Protein AF-A0A2G6N5T8-F1 (afdb_monomer)

Structure (mmCIF, N/CA/C/O backbone):
data_AF-A0A2G6N5T8-F1
#
_entry.id   AF-A0A2G6N5T8-F1
#
loop_
_atom_site.group_PDB
_atom_site.id
_atom_site.type_symbol
_atom_site.label_atom_id
_atom_site.label_alt_id
_atom_site.label_comp_id
_atom_site.label_asym_id
_atom_site.label_entity_id
_atom_site.label_seq_id
_atom_site.pdbx_PDB_ins_code
_atom_site.Cartn_x
_atom_site.Cartn_y
_atom_site.Cartn_z
_atom_site.occupancy
_atom_site.B_iso_or_equiv
_atom_site.auth_seq_id
_atom_site.auth_comp_id
_atom_site.auth_asym_id
_atom_site.auth_atom_id
_atom_site.pdbx_PDB_model_num
ATOM 1 N N . MET A 1 1 ? -6.830 -11.301 -5.212 1.00 70.12 1 MET A N 1
ATOM 2 C CA . MET A 1 1 ? -6.291 -10.945 -3.880 1.00 70.12 1 MET A CA 1
ATOM 3 C C . MET A 1 1 ? -4.797 -10.778 -4.055 1.00 70.12 1 MET A C 1
ATOM 5 O O . MET A 1 1 ? -4.243 -11.546 -4.836 1.00 70.12 1 MET A O 1
ATOM 9 N N . ILE A 1 2 ? -4.200 -9.773 -3.411 1.00 85.62 2 ILE A N 1
ATOM 10 C CA . ILE A 1 2 ? -2.747 -9.584 -3.451 1.00 85.62 2 ILE A CA 1
ATOM 11 C C . ILE A 1 2 ? -2.090 -10.749 -2.711 1.00 85.62 2 ILE A C 1
ATOM 13 O O . ILE A 1 2 ? -2.499 -11.054 -1.592 1.00 85.62 2 ILE A O 1
ATOM 17 N N . ASP A 1 3 ? -1.114 -11.385 -3.343 1.00 86.88 3 ASP A N 1
ATOM 18 C CA . ASP A 1 3 ? -0.307 -12.471 -2.780 1.00 86.88 3 ASP A CA 1
ATOM 19 C C . ASP A 1 3 ? 1.146 -12.039 -2.539 1.00 86.88 3 ASP A C 1
ATOM 21 O O . ASP A 1 3 ? 1.756 -12.478 -1.565 1.00 86.88 3 ASP A O 1
ATOM 25 N N . ALA A 1 4 ? 1.668 -11.129 -3.367 1.00 92.25 4 ALA A N 1
ATOM 26 C CA . ALA A 1 4 ? 3.003 -10.578 -3.208 1.00 92.25 4 ALA A CA 1
ATOM 27 C C . ALA A 1 4 ? 3.118 -9.115 -3.652 1.00 92.25 4 ALA A C 1
ATOM 29 O O . ALA A 1 4 ? 2.341 -8.638 -4.476 1.00 92.25 4 ALA A O 1
ATOM 30 N N . PHE A 1 5 ? 4.148 -8.420 -3.175 1.00 95.81 5 PHE A N 1
ATOM 31 C CA . PHE A 1 5 ? 4.552 -7.112 -3.701 1.00 95.81 5 PHE A CA 1
ATOM 32 C C . PHE A 1 5 ? 5.883 -7.193 -4.453 1.00 95.81 5 PHE A C 1
ATOM 34 O O . PHE A 1 5 ? 6.816 -7.870 -4.023 1.00 95.81 5 PHE A O 1
ATOM 41 N N . ILE A 1 6 ? 5.991 -6.459 -5.563 1.00 97.25 6 ILE A N 1
ATOM 42 C CA . ILE A 1 6 ? 7.269 -6.221 -6.245 1.00 97.25 6 ILE A CA 1
ATOM 43 C C . ILE A 1 6 ? 7.672 -4.768 -6.002 1.00 97.25 6 ILE A C 1
ATOM 45 O O . ILE A 1 6 ? 6.854 -3.873 -6.191 1.00 97.25 6 ILE A O 1
ATOM 49 N N . SER A 1 7 ? 8.909 -4.501 -5.593 1.00 95.44 7 SER A N 1
ATOM 50 C CA . SER A 1 7 ? 9.374 -3.127 -5.349 1.00 95.44 7 SER A CA 1
ATOM 51 C C . SER A 1 7 ? 10.893 -3.004 -5.473 1.00 95.44 7 SER A C 1
ATOM 53 O O . SER A 1 7 ? 11.621 -3.979 -5.352 1.00 95.44 7 SER A O 1
ATOM 55 N N . ASN A 1 8 ? 11.392 -1.796 -5.721 1.00 89.50 8 ASN A N 1
ATOM 56 C CA . ASN A 1 8 ? 12.826 -1.475 -5.727 1.00 89.50 8 ASN A CA 1
ATOM 57 C C . ASN A 1 8 ? 13.368 -1.108 -4.326 1.00 89.50 8 ASN A C 1
ATOM 59 O O . ASN A 1 8 ? 14.558 -0.838 -4.185 1.00 89.50 8 ASN A O 1
ATOM 63 N N . GLY A 1 9 ? 12.509 -1.050 -3.301 1.00 87.81 9 GLY A N 1
ATOM 64 C CA . GLY A 1 9 ? 12.892 -0.732 -1.923 1.00 87.81 9 GLY A CA 1
ATOM 65 C C . GLY A 1 9 ? 13.424 0.686 -1.698 1.00 87.81 9 GLY A C 1
ATOM 66 O O . GLY A 1 9 ? 14.040 0.934 -0.660 1.00 87.81 9 GLY A O 1
ATOM 67 N N . THR A 1 10 ? 13.210 1.621 -2.631 1.00 87.38 10 THR A N 1
ATOM 68 C CA . THR A 1 10 ? 13.653 3.011 -2.455 1.00 87.38 10 THR A CA 1
ATOM 69 C C . THR A 1 10 ? 12.884 3.707 -1.321 1.00 87.38 10 THR A C 1
ATOM 71 O O . THR A 1 10 ? 11.729 3.356 -1.042 1.00 87.38 10 THR A O 1
ATOM 74 N N . PRO A 1 11 ? 13.491 4.700 -0.638 1.00 88.88 11 PRO A N 1
ATOM 75 C CA . PRO A 1 11 ? 12.818 5.442 0.426 1.00 88.88 11 PRO A CA 1
ATOM 76 C C . PRO A 1 11 ? 11.493 6.066 -0.035 1.00 88.88 11 PRO A C 1
ATOM 78 O O . PRO A 1 11 ? 11.443 6.764 -1.042 1.00 88.88 11 PRO A O 1
ATOM 81 N N . GLY A 1 12 ? 10.420 5.860 0.734 1.00 91.06 12 GLY A N 1
ATOM 82 C CA . GLY A 1 12 ? 9.069 6.293 0.367 1.00 91.06 12 GLY A CA 1
ATOM 83 C C . GLY A 1 12 ? 8.185 5.111 -0.015 1.00 91.06 12 GLY A C 1
ATOM 84 O O . GLY A 1 12 ? 8.044 4.173 0.769 1.00 91.06 12 GLY A O 1
ATOM 85 N N . ALA A 1 13 ? 7.570 5.164 -1.197 1.00 93.38 13 ALA A N 1
ATOM 86 C CA . ALA A 1 13 ? 6.578 4.177 -1.627 1.00 93.38 13 ALA A CA 1
ATOM 87 C C . ALA A 1 13 ? 7.163 2.765 -1.805 1.00 93.38 13 ALA A C 1
ATOM 89 O O . ALA A 1 13 ? 6.527 1.787 -1.412 1.00 93.38 13 ALA A O 1
ATOM 90 N N . GLY A 1 14 ? 8.380 2.662 -2.351 1.00 93.31 14 GLY A N 1
ATOM 91 C CA . GLY A 1 14 ? 9.042 1.381 -2.581 1.00 93.31 14 GLY A CA 1
ATOM 92 C C . GLY A 1 14 ? 9.285 0.619 -1.275 1.00 93.31 14 GLY A C 1
ATOM 93 O O . GLY A 1 14 ? 8.860 -0.529 -1.134 1.00 93.31 14 GLY A O 1
ATOM 94 N N . ALA A 1 15 ? 9.910 1.272 -0.295 1.00 92.69 15 ALA A N 1
ATOM 95 C CA . ALA A 1 15 ? 10.125 0.712 1.036 1.00 92.69 15 ALA A CA 1
ATOM 96 C C . ALA A 1 15 ? 8.806 0.425 1.776 1.00 92.69 15 ALA A C 1
ATOM 98 O O . ALA A 1 15 ? 8.703 -0.600 2.445 1.00 92.69 15 ALA A O 1
ATOM 99 N N . ALA A 1 16 ? 7.789 1.285 1.637 1.00 93.50 16 ALA A N 1
ATOM 100 C CA . ALA A 1 16 ? 6.482 1.082 2.267 1.00 93.50 16 ALA A CA 1
ATOM 101 C C . ALA A 1 16 ? 5.793 -0.197 1.779 1.00 93.50 16 ALA A C 1
ATOM 103 O O . ALA A 1 16 ? 5.251 -0.947 2.584 1.00 93.50 16 ALA A O 1
ATOM 104 N N . ALA A 1 17 ? 5.856 -0.490 0.477 1.00 95.88 17 ALA A N 1
ATOM 105 C CA . ALA A 1 17 ? 5.283 -1.716 -0.072 1.00 95.88 17 ALA A CA 1
ATOM 106 C C . ALA A 1 17 ? 5.926 -2.978 0.520 1.00 95.88 17 ALA A C 1
ATOM 108 O O . ALA A 1 17 ? 5.224 -3.925 0.871 1.00 95.88 17 ALA A O 1
ATOM 109 N N . LEU A 1 18 ? 7.254 -2.976 0.669 1.00 94.00 18 LEU A N 1
ATOM 110 C CA . LEU A 1 18 ? 7.988 -4.095 1.260 1.00 94.00 18 LEU A CA 1
ATOM 111 C C . LEU A 1 18 ? 7.716 -4.224 2.766 1.00 94.00 18 LEU A C 1
ATOM 113 O O . LEU A 1 18 ? 7.544 -5.334 3.264 1.00 94.00 18 LEU A O 1
ATOM 117 N N . ASP A 1 19 ? 7.619 -3.104 3.486 1.00 90.62 19 ASP A N 1
ATOM 118 C CA . ASP A 1 19 ? 7.282 -3.090 4.914 1.00 90.62 19 ASP A CA 1
ATOM 119 C C . ASP A 1 19 ? 5.870 -3.648 5.158 1.00 90.62 19 ASP A C 1
ATOM 121 O O . ASP A 1 19 ? 5.686 -4.527 6.000 1.00 90.62 19 ASP A O 1
ATOM 125 N N . VAL A 1 20 ? 4.890 -3.239 4.343 1.00 85.75 20 VAL A N 1
ATOM 126 C CA . VAL A 1 20 ? 3.524 -3.783 4.379 1.00 85.75 20 VAL A CA 1
ATOM 127 C C . VAL A 1 20 ? 3.501 -5.269 4.026 1.00 85.75 20 VAL A C 1
ATOM 129 O O . VAL A 1 20 ? 2.784 -6.025 4.681 1.00 85.75 20 VAL A O 1
ATOM 132 N N . ALA A 1 21 ? 4.290 -5.709 3.040 1.00 86.56 21 ALA A N 1
ATOM 133 C CA . ALA A 1 21 ? 4.391 -7.126 2.697 1.00 86.56 21 ALA A CA 1
ATOM 134 C C . ALA A 1 21 ? 4.837 -7.953 3.910 1.00 86.56 21 ALA A C 1
ATOM 136 O O . ALA A 1 21 ? 4.151 -8.892 4.310 1.00 86.56 21 ALA A O 1
ATOM 137 N N . VAL A 1 22 ? 5.925 -7.533 4.564 1.00 80.88 22 VAL A N 1
ATOM 138 C CA . VAL A 1 22 ? 6.438 -8.173 5.783 1.00 80.88 22 VAL A CA 1
ATOM 139 C C . VAL A 1 22 ? 5.399 -8.136 6.906 1.00 80.88 22 VAL A C 1
ATOM 141 O O . VAL A 1 22 ? 5.147 -9.157 7.545 1.00 80.88 22 VAL A O 1
ATOM 144 N N . LYS A 1 23 ? 4.762 -6.982 7.133 1.00 81.12 23 LYS A N 1
ATOM 145 C CA . LYS A 1 23 ? 3.762 -6.788 8.192 1.00 81.12 23 LYS A CA 1
ATOM 146 C C . LYS A 1 23 ? 2.544 -7.699 8.030 1.00 81.12 23 LYS A C 1
ATOM 148 O O . LYS A 1 23 ? 2.024 -8.200 9.024 1.00 81.12 23 LYS A O 1
ATOM 153 N N . LEU A 1 24 ? 2.078 -7.892 6.797 1.00 76.75 24 LEU A N 1
ATOM 154 C CA . LEU A 1 24 ? 0.891 -8.690 6.479 1.00 76.75 24 LEU A CA 1
ATOM 155 C C . LEU A 1 24 ? 1.212 -10.164 6.182 1.00 76.75 24 LEU A C 1
ATOM 157 O O . LEU A 1 24 ? 0.289 -10.943 5.946 1.00 76.75 24 LEU A O 1
ATOM 161 N N . GLY A 1 25 ? 2.490 -10.555 6.209 1.00 77.62 25 GLY A N 1
ATOM 162 C CA . GLY A 1 25 ? 2.929 -11.917 5.896 1.00 77.62 25 GLY A CA 1
ATOM 163 C C . GLY A 1 25 ? 2.758 -12.289 4.420 1.00 77.62 25 GLY A C 1
ATOM 164 O O . GLY A 1 25 ? 2.502 -13.451 4.117 1.00 77.62 25 GLY A O 1
ATOM 165 N N . LEU A 1 26 ? 2.851 -11.305 3.523 1.00 84.44 26 LEU A N 1
ATOM 166 C CA . LEU A 1 26 ? 2.814 -11.488 2.073 1.00 84.44 26 LEU A CA 1
ATOM 167 C C . LEU A 1 26 ? 4.220 -11.733 1.530 1.00 84.44 26 LEU A C 1
ATOM 169 O O . LEU A 1 26 ? 5.212 -11.266 2.099 1.00 84.44 26 LEU A O 1
ATOM 173 N N . ASP A 1 27 ? 4.293 -12.410 0.388 1.00 90.00 27 ASP A N 1
ATOM 174 C CA . ASP A 1 27 ? 5.558 -12.562 -0.318 1.00 90.00 27 ASP A CA 1
ATOM 175 C C . ASP A 1 27 ? 6.029 -11.201 -0.855 1.00 90.00 27 ASP A C 1
ATOM 177 O O . ASP A 1 27 ? 5.245 -10.284 -1.127 1.00 90.00 27 ASP A O 1
ATOM 181 N N . TYR A 1 28 ? 7.337 -11.048 -1.037 1.00 94.81 28 TYR A N 1
ATOM 182 C CA . TYR A 1 28 ? 7.877 -9.884 -1.723 1.00 94.81 28 TYR A CA 1
ATOM 183 C C . TYR A 1 28 ? 9.099 -10.241 -2.556 1.00 94.81 28 TYR A C 1
ATOM 185 O O . TYR A 1 28 ? 9.827 -11.192 -2.272 1.00 94.81 28 TYR A O 1
ATOM 193 N N . THR A 1 29 ? 9.329 -9.459 -3.604 1.00 94.56 29 THR A N 1
ATOM 194 C CA . THR A 1 29 ? 10.538 -9.543 -4.422 1.00 94.56 29 THR A CA 1
ATOM 195 C C . THR A 1 29 ? 10.872 -8.178 -5.012 1.00 94.56 29 THR A C 1
ATOM 197 O O . THR A 1 29 ? 10.116 -7.213 -4.871 1.00 94.56 29 THR A O 1
ATOM 200 N N . GLY A 1 30 ? 12.020 -8.069 -5.664 1.00 92.50 30 GLY A N 1
ATOM 201 C CA . GLY A 1 30 ? 12.455 -6.808 -6.222 1.00 92.50 30 GLY A CA 1
ATOM 202 C C . GLY A 1 30 ? 13.869 -6.826 -6.751 1.00 92.50 30 GLY A C 1
ATOM 203 O O . GLY A 1 30 ? 14.683 -7.673 -6.383 1.00 92.50 30 GLY A O 1
ATOM 204 N N . TRP A 1 31 ? 14.143 -5.840 -7.597 1.00 92.06 31 TRP A N 1
ATOM 205 C CA . TRP A 1 31 ? 15.430 -5.662 -8.245 1.00 92.06 31 TRP A CA 1
ATOM 206 C C . TRP A 1 31 ? 15.949 -4.250 -8.017 1.00 92.06 31 TRP A C 1
ATOM 208 O O . TRP A 1 31 ? 15.205 -3.277 -8.158 1.00 92.06 31 TRP A O 1
ATOM 218 N N . ILE A 1 32 ? 17.243 -4.146 -7.730 1.00 88.19 32 ILE A N 1
ATOM 219 C CA . ILE A 1 32 ? 17.956 -2.872 -7.597 1.00 88.19 32 ILE A CA 1
ATOM 220 C C . ILE A 1 32 ? 19.165 -2.837 -8.529 1.00 88.19 32 ILE A C 1
ATOM 222 O O . ILE A 1 32 ? 19.761 -3.873 -8.834 1.00 88.19 32 ILE A O 1
ATOM 226 N N . ALA A 1 33 ? 19.531 -1.648 -9.011 1.00 84.06 33 ALA A N 1
ATOM 227 C CA . ALA A 1 33 ? 20.752 -1.494 -9.795 1.00 84.06 33 ALA A CA 1
ATOM 228 C C . ALA A 1 33 ? 21.991 -1.636 -8.899 1.00 84.06 33 ALA A C 1
ATOM 230 O O . ALA A 1 33 ? 21.973 -1.256 -7.725 1.00 84.06 33 ALA A O 1
ATOM 231 N N . ALA A 1 34 ? 23.096 -2.123 -9.465 1.00 79.94 34 ALA A N 1
ATOM 232 C CA . ALA A 1 34 ? 24.378 -2.147 -8.768 1.00 79.94 34 ALA A CA 1
ATOM 233 C C . ALA A 1 34 ? 24.756 -0.744 -8.245 1.00 79.94 34 ALA A C 1
ATOM 235 O O . ALA A 1 34 ? 24.838 0.216 -9.011 1.00 79.94 34 ALA A O 1
ATOM 236 N N . GLY A 1 35 ? 24.986 -0.634 -6.933 1.00 72.00 35 GLY A N 1
ATOM 237 C CA . GLY A 1 35 ? 25.338 0.625 -6.268 1.00 72.00 35 GLY A CA 1
ATOM 238 C 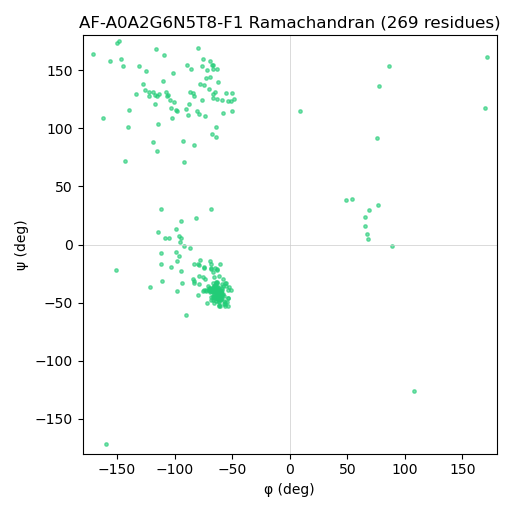C . GLY A 1 35 ? 24.155 1.468 -5.776 1.00 72.00 35 GLY A C 1
ATOM 239 O O . GLY A 1 35 ? 24.396 2.512 -5.173 1.00 72.00 35 GLY A O 1
ATOM 240 N N . GLN A 1 36 ? 22.901 1.043 -5.983 1.00 72.94 36 GLN A N 1
ATOM 241 C CA . GLN A 1 36 ? 21.760 1.638 -5.280 1.00 72.94 36 GLN A CA 1
ATOM 242 C C . GLN A 1 36 ? 21.662 1.110 -3.847 1.00 72.94 36 GLN A C 1
ATOM 244 O O . GLN A 1 36 ? 21.805 -0.086 -3.600 1.00 72.94 36 GLN A O 1
ATOM 249 N N . THR A 1 37 ? 21.370 2.014 -2.914 1.00 66.12 37 THR A N 1
ATOM 250 C CA . THR A 1 37 ? 21.123 1.674 -1.512 1.00 66.12 37 THR A CA 1
ATOM 251 C C . THR A 1 37 ? 19.637 1.402 -1.310 1.00 66.12 37 THR A C 1
ATOM 253 O O . THR A 1 37 ? 18.815 2.303 -1.476 1.00 66.12 37 THR A O 1
ATOM 256 N N . ALA A 1 38 ? 19.304 0.171 -0.935 1.00 71.25 38 ALA A N 1
ATOM 257 C CA . ALA A 1 38 ? 18.010 -0.193 -0.368 1.00 71.25 38 ALA A CA 1
ATOM 258 C C . ALA A 1 38 ? 18.188 -0.524 1.120 1.00 71.25 38 ALA A C 1
ATOM 260 O O . ALA A 1 38 ? 19.308 -0.740 1.587 1.00 71.25 38 ALA A O 1
ATOM 261 N N . ASP A 1 39 ? 17.090 -0.535 1.869 1.00 76.19 39 ASP A N 1
ATOM 262 C CA . ASP A 1 39 ? 17.108 -0.946 3.273 1.00 76.19 39 ASP A CA 1
ATOM 263 C C . ASP A 1 39 ? 17.537 -2.422 3.388 1.00 76.19 39 ASP A C 1
ATOM 265 O O . ASP A 1 39 ? 16.929 -3.300 2.773 1.00 76.19 39 ASP A O 1
ATOM 269 N N . GLU A 1 40 ? 18.580 -2.692 4.180 1.00 76.81 40 GLU A N 1
ATOM 270 C CA . GLU A 1 40 ? 19.179 -4.025 4.361 1.00 76.81 40 GLU A CA 1
ATOM 271 C C . GLU A 1 40 ? 18.196 -5.062 4.926 1.00 76.81 40 GLU A C 1
ATOM 273 O O . GLU A 1 40 ? 18.437 -6.266 4.835 1.00 76.81 40 GLU A O 1
ATOM 278 N N . ARG A 1 41 ? 17.071 -4.612 5.498 1.00 81.75 41 ARG A N 1
ATOM 279 C CA . ARG A 1 41 ? 15.995 -5.488 5.977 1.00 81.75 41 ARG A CA 1
ATOM 280 C C . ARG A 1 41 ? 15.311 -6.266 4.849 1.00 81.75 41 ARG A C 1
ATOM 282 O O . ARG A 1 41 ? 14.669 -7.276 5.135 1.00 81.75 41 ARG A O 1
ATOM 289 N N . PHE A 1 42 ? 15.429 -5.823 3.595 1.00 84.50 42 PHE A N 1
ATOM 290 C CA . PHE A 1 42 ? 14.780 -6.457 2.450 1.00 84.50 42 PHE A CA 1
ATOM 291 C C . PHE A 1 42 ? 15.778 -7.230 1.586 1.00 84.50 42 PHE A C 1
ATOM 293 O O . PHE A 1 42 ? 16.793 -6.701 1.137 1.00 84.50 42 PHE A O 1
ATOM 300 N N . SER A 1 43 ? 15.462 -8.495 1.300 1.00 86.19 43 SER A N 1
ATOM 301 C CA . SER A 1 43 ? 16.284 -9.342 0.425 1.00 86.19 43 S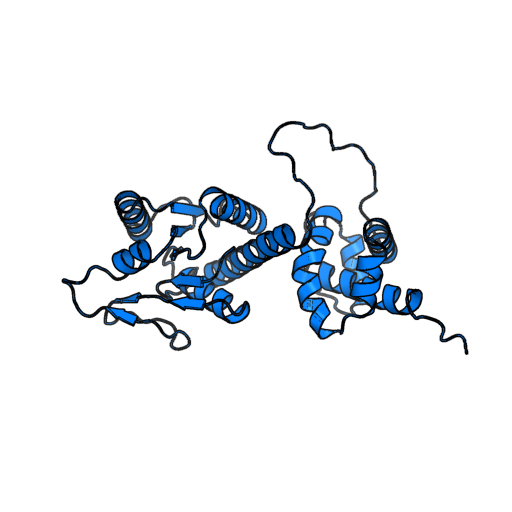ER A CA 1
ATOM 302 C C . SER A 1 43 ? 15.955 -9.088 -1.053 1.00 86.19 43 SER A C 1
ATOM 304 O O . SER A 1 43 ? 15.122 -9.785 -1.628 1.00 86.19 43 SER A O 1
ATOM 306 N N . LEU A 1 44 ? 16.585 -8.073 -1.658 1.00 87.44 44 LEU A N 1
ATOM 307 C CA . LEU A 1 44 ? 16.390 -7.690 -3.068 1.00 87.44 44 LEU A CA 1
ATOM 308 C C . LEU A 1 44 ? 17.528 -8.195 -3.972 1.00 87.44 44 LEU A C 1
ATOM 310 O O . LEU A 1 44 ? 18.684 -8.265 -3.555 1.00 87.44 44 LEU A O 1
ATOM 314 N N . GLU A 1 45 ? 17.215 -8.523 -5.229 1.00 87.69 45 GLU A N 1
ATOM 315 C CA . GLU A 1 45 ? 18.199 -9.011 -6.204 1.00 87.69 45 GLU A CA 1
ATOM 316 C C . GLU A 1 45 ? 18.933 -7.841 -6.884 1.00 87.69 45 GLU A C 1
ATOM 318 O O . GLU A 1 45 ? 18.324 -6.900 -7.398 1.00 87.69 45 GLU A O 1
ATOM 323 N N . ILE A 1 46 ? 20.266 -7.902 -6.928 1.00 84.25 46 ILE A N 1
ATOM 324 C CA . ILE A 1 46 ? 21.082 -6.880 -7.593 1.00 84.25 46 ILE A CA 1
ATOM 325 C C . ILE A 1 46 ? 21.232 -7.231 -9.073 1.00 84.25 46 ILE A C 1
ATOM 327 O O . ILE A 1 46 ? 21.806 -8.261 -9.426 1.00 84.25 46 ILE A O 1
ATOM 331 N N . VAL A 1 47 ? 20.790 -6.330 -9.948 1.00 81.75 47 VAL A N 1
ATOM 332 C CA . VAL A 1 47 ? 20.994 -6.453 -11.394 1.00 81.75 47 VAL A CA 1
ATOM 333 C C . VAL A 1 47 ? 22.328 -5.809 -11.761 1.00 81.75 47 VAL A C 1
ATOM 335 O O . VAL A 1 47 ? 22.500 -4.592 -11.669 1.00 81.75 47 VAL A O 1
ATOM 338 N N . THR A 1 48 ? 23.287 -6.644 -12.160 1.00 73.81 48 THR A N 1
ATOM 339 C CA . THR A 1 48 ? 24.651 -6.237 -12.542 1.00 73.81 48 THR A CA 1
ATOM 340 C C . THR A 1 48 ? 24.880 -6.221 -14.055 1.00 73.81 48 THR A C 1
ATOM 342 O O . THR A 1 48 ? 25.801 -5.554 -14.521 1.00 73.81 48 THR A O 1
ATOM 345 N N . ASP A 1 49 ? 24.046 -6.922 -14.827 1.00 68.75 49 ASP A N 1
ATOM 346 C CA . ASP A 1 49 ? 24.185 -7.043 -16.278 1.00 68.75 49 ASP A CA 1
ATOM 347 C C . ASP A 1 49 ? 23.265 -6.065 -17.023 1.00 68.75 49 ASP A C 1
ATOM 349 O O . ASP A 1 49 ? 22.040 -6.174 -16.979 1.00 68.75 49 ASP A O 1
ATOM 353 N N . VAL A 1 50 ? 23.875 -5.129 -17.754 1.00 57.31 50 VAL A N 1
ATOM 354 C CA . VAL A 1 50 ? 23.192 -4.110 -18.569 1.00 57.31 50 VAL A CA 1
ATOM 355 C C . VAL A 1 50 ? 22.443 -4.734 -19.758 1.00 57.31 50 VAL A C 1
ATOM 357 O O . VAL A 1 50 ? 21.488 -4.141 -20.254 1.00 57.31 50 VAL A O 1
ATOM 360 N N . GLN A 1 51 ? 22.839 -5.929 -20.215 1.00 57.97 51 GLN A N 1
ATOM 361 C CA . GLN A 1 51 ? 22.163 -6.640 -21.308 1.00 57.97 51 GLN A CA 1
ATOM 362 C C . GLN A 1 51 ? 20.884 -7.353 -20.854 1.00 57.97 51 GLN A C 1
ATOM 364 O O . GLN A 1 51 ? 20.039 -7.683 -21.683 1.00 57.97 51 GLN A O 1
ATOM 369 N N . ALA A 1 52 ? 20.714 -7.573 -19.549 1.00 57.03 52 ALA A N 1
ATOM 370 C CA . ALA A 1 52 ? 19.632 -8.378 -18.990 1.00 57.03 52 ALA A CA 1
ATOM 371 C C . ALA A 1 52 ? 18.394 -7.557 -18.563 1.00 57.03 52 ALA A C 1
ATOM 373 O O . ALA A 1 52 ? 17.590 -8.034 -17.756 1.00 57.03 52 ALA A O 1
ATOM 374 N N . GLY A 1 53 ? 18.260 -6.338 -19.099 1.00 65.56 53 GLY A N 1
ATOM 375 C CA . GLY A 1 53 ? 17.164 -5.405 -18.827 1.00 65.56 53 GLY A CA 1
ATOM 376 C C . GLY A 1 53 ? 17.395 -4.534 -17.590 1.00 65.56 53 GLY A C 1
ATOM 377 O O . GLY A 1 53 ? 18.120 -4.901 -16.665 1.00 65.56 53 GLY A O 1
ATOM 378 N N . SER A 1 54 ? 16.777 -3.349 -17.563 1.00 86.56 54 SER A N 1
ATOM 379 C CA . SER A 1 54 ? 16.841 -2.484 -16.375 1.00 86.56 54 SER A CA 1
ATOM 380 C C . SER A 1 54 ? 16.096 -3.123 -15.184 1.00 86.56 54 SER A C 1
ATOM 382 O O . SER A 1 54 ? 15.148 -3.878 -15.410 1.00 86.56 54 SER A O 1
ATOM 384 N N . PRO A 1 55 ? 16.439 -2.800 -13.918 1.00 89.06 55 PRO A N 1
ATOM 385 C CA . PRO A 1 55 ? 15.697 -3.300 -12.753 1.00 89.06 55 PRO A CA 1
ATOM 386 C C . PRO A 1 55 ? 14.188 -3.029 -12.830 1.00 89.06 55 PRO A C 1
ATOM 388 O O . PRO A 1 55 ? 13.381 -3.874 -12.454 1.00 89.06 55 PRO A O 1
ATOM 391 N N . ILE A 1 56 ? 13.808 -1.870 -13.381 1.00 90.31 56 ILE A N 1
ATOM 392 C CA . ILE A 1 56 ? 12.407 -1.488 -13.595 1.00 90.31 56 ILE A CA 1
ATOM 393 C C . ILE A 1 56 ? 11.753 -2.389 -14.648 1.00 90.31 56 ILE A C 1
ATOM 395 O O . ILE A 1 56 ? 10.612 -2.797 -14.471 1.00 90.31 56 ILE A O 1
ATOM 399 N N . GLU A 1 57 ? 12.457 -2.717 -15.734 1.00 91.75 57 GLU A N 1
ATOM 400 C CA . GLU A 1 57 ? 11.921 -3.586 -16.789 1.00 91.75 57 GLU A CA 1
ATOM 401 C C . GLU A 1 57 ? 11.635 -4.987 -16.243 1.00 91.75 57 GLU A C 1
ATOM 403 O O . GLU A 1 57 ? 10.510 -5.461 -16.379 1.00 91.75 57 GLU A O 1
ATOM 408 N N . ARG A 1 58 ? 12.572 -5.575 -15.486 1.00 92.25 58 ARG A N 1
ATOM 409 C CA . ARG A 1 58 ? 12.346 -6.857 -14.797 1.00 92.25 58 ARG A CA 1
ATOM 410 C C . ARG A 1 58 ? 11.173 -6.806 -13.820 1.00 92.25 58 ARG A C 1
ATOM 412 O O . ARG A 1 58 ? 10.341 -7.712 -13.809 1.00 92.25 58 ARG A O 1
ATOM 419 N N . ALA A 1 59 ? 11.086 -5.741 -13.022 1.00 94.06 59 ALA A N 1
ATOM 420 C CA . ALA A 1 59 ? 10.009 -5.577 -12.053 1.00 94.06 59 ALA A CA 1
ATOM 421 C C . ALA A 1 59 ? 8.633 -5.494 -12.728 1.00 94.06 59 ALA A C 1
ATOM 423 O O . ALA A 1 59 ? 7.694 -6.161 -12.299 1.00 94.06 59 ALA A O 1
ATOM 424 N N . VAL A 1 60 ? 8.518 -4.716 -13.807 1.00 94.56 60 VAL A N 1
ATOM 425 C CA . VAL A 1 60 ? 7.269 -4.558 -14.564 1.00 94.56 60 VAL A CA 1
ATOM 426 C C . VAL A 1 60 ? 6.900 -5.835 -15.325 1.00 94.56 60 VAL A C 1
ATOM 428 O O . VAL A 1 60 ? 5.723 -6.180 -15.396 1.00 94.56 60 VAL A O 1
ATOM 431 N N . GLU A 1 61 ? 7.875 -6.562 -15.873 1.00 93.50 61 GLU A N 1
ATOM 432 C CA . GLU A 1 61 ? 7.640 -7.845 -16.547 1.00 93.50 61 GLU A CA 1
ATOM 433 C C . GLU A 1 61 ? 7.085 -8.913 -15.595 1.00 93.50 61 GLU A C 1
ATOM 435 O O . GLU A 1 61 ? 6.136 -9.626 -15.950 1.00 93.50 61 GLU A O 1
ATOM 440 N N . ALA A 1 62 ? 7.654 -8.990 -14.387 1.00 94.25 62 ALA A N 1
ATOM 441 C CA . ALA A 1 62 ? 7.268 -9.936 -13.343 1.00 94.25 62 ALA A CA 1
ATOM 442 C C . ALA A 1 62 ? 5.937 -9.587 -12.649 1.00 94.25 62 ALA A C 1
ATOM 444 O O . ALA A 1 62 ? 5.332 -10.461 -12.021 1.00 94.25 62 ALA A O 1
ATOM 445 N N . ALA A 1 63 ? 5.488 -8.334 -12.752 1.00 96.62 63 ALA A N 1
ATOM 446 C CA . ALA A 1 63 ? 4.274 -7.846 -12.114 1.00 96.62 63 ALA A CA 1
ATOM 447 C C . ALA A 1 63 ? 3.010 -8.105 -12.943 1.00 96.62 63 ALA A C 1
ATOM 449 O O . ALA A 1 63 ? 3.021 -8.072 -14.174 1.00 96.62 63 ALA A O 1
ATOM 450 N N . ASP A 1 64 ? 1.882 -8.265 -12.253 1.00 97.06 64 ASP A N 1
ATOM 451 C CA . ASP A 1 64 ? 0.559 -8.345 -12.889 1.00 97.06 64 ASP A CA 1
ATOM 452 C C . ASP A 1 64 ? -0.020 -6.956 -13.188 1.00 97.06 64 ASP A C 1
ATOM 454 O O . ASP A 1 64 ? -0.943 -6.819 -13.986 1.00 97.06 64 ASP A O 1
ATOM 458 N N . GLY A 1 65 ? 0.535 -5.918 -12.564 1.00 96.94 65 GLY A N 1
ATOM 459 C CA . GLY A 1 65 ? 0.165 -4.522 -12.748 1.00 96.94 65 GLY A CA 1
ATOM 460 C C . GLY A 1 65 ? 1.145 -3.593 -12.042 1.00 96.94 65 GLY A C 1
ATOM 461 O O . GLY A 1 65 ? 1.914 -4.023 -11.186 1.00 96.94 65 GLY A O 1
ATOM 462 N N . CYS A 1 66 ? 1.122 -2.311 -12.387 1.00 97.50 66 CYS A N 1
ATOM 463 C CA . CYS A 1 66 ? 2.014 -1.309 -11.809 1.00 97.50 66 CYS A CA 1
ATOM 464 C C . CYS A 1 66 ? 1.214 -0.247 -11.060 1.00 97.50 66 CYS A C 1
ATOM 466 O O . CYS A 1 66 ? 0.296 0.350 -11.619 1.00 97.50 66 CYS A O 1
ATOM 468 N N . LEU A 1 67 ? 1.590 0.020 -9.817 1.00 96.56 67 LEU A N 1
ATOM 469 C CA . LEU A 1 67 ? 1.022 1.053 -8.970 1.00 96.56 67 LEU A CA 1
ATOM 470 C C . LEU A 1 67 ? 2.110 2.077 -8.648 1.00 96.56 67 LEU A C 1
ATOM 472 O O . LEU A 1 67 ? 3.142 1.733 -8.079 1.00 96.56 67 LEU A O 1
ATOM 476 N N . PHE A 1 68 ? 1.881 3.332 -9.020 1.00 95.31 68 PHE A N 1
ATOM 477 C CA . PHE A 1 68 ? 2.852 4.404 -8.837 1.00 95.31 68 PHE A CA 1
ATOM 478 C C . PHE A 1 68 ? 2.263 5.544 -8.006 1.00 95.31 68 PHE A C 1
ATOM 480 O O . PHE A 1 68 ? 1.200 6.071 -8.341 1.00 95.31 68 PHE A O 1
ATOM 487 N N . PHE A 1 69 ? 2.961 5.949 -6.947 1.00 93.19 69 PHE A N 1
ATOM 488 C CA . PHE A 1 69 ? 2.555 7.059 -6.083 1.00 93.19 69 PHE A CA 1
ATOM 489 C C . PHE A 1 69 ? 3.335 8.333 -6.415 1.00 93.19 69 PHE A C 1
ATOM 491 O O . PHE A 1 69 ? 4.561 8.352 -6.353 1.00 93.19 69 PHE A O 1
ATOM 498 N N . VAL A 1 70 ? 2.627 9.406 -6.748 1.00 91.12 70 VAL A N 1
ATOM 499 C CA . VAL A 1 70 ? 3.206 10.728 -7.026 1.00 91.12 70 VAL A CA 1
ATOM 500 C C . VAL A 1 70 ? 2.734 11.754 -6.005 1.00 91.12 70 VAL A C 1
ATOM 502 O O . VAL A 1 70 ? 1.794 11.512 -5.240 1.00 91.12 70 VAL A O 1
ATOM 505 N N . PHE A 1 71 ? 3.381 12.915 -6.010 1.00 82.44 71 PHE A N 1
ATOM 506 C CA . PHE A 1 71 ? 2.994 14.047 -5.179 1.00 82.44 71 PHE A CA 1
ATOM 507 C C . PHE A 1 71 ? 2.962 15.346 -5.997 1.00 82.44 71 PHE A C 1
ATOM 509 O O . PHE A 1 71 ? 3.927 15.688 -6.685 1.00 82.44 71 PHE A O 1
ATOM 516 N N . GLY A 1 72 ? 1.863 16.097 -5.914 1.00 74.56 72 GLY A N 1
ATOM 517 C CA . GLY A 1 72 ? 1.752 17.422 -6.537 1.00 74.56 72 GLY A CA 1
ATOM 518 C C . GLY A 1 72 ? 1.526 17.401 -8.044 1.00 74.56 72 GLY A C 1
ATOM 519 O O . GLY A 1 72 ? 2.018 18.272 -8.767 1.00 74.56 72 GLY A O 1
ATOM 520 N N . GLY A 1 73 ? 0.794 16.397 -8.528 1.00 67.69 73 GLY A N 1
ATOM 521 C CA . GLY A 1 73 ? 0.241 16.334 -9.882 1.00 67.69 73 GLY A CA 1
ATOM 522 C C . GLY A 1 73 ? 1.251 16.195 -11.019 1.00 67.69 73 GLY A C 1
ATOM 523 O O . GLY A 1 73 ? 0.855 16.238 -12.184 1.00 67.69 73 GLY A O 1
ATOM 524 N N . ARG A 1 74 ? 2.546 16.041 -10.725 1.00 71.25 74 ARG A N 1
ATOM 525 C CA . ARG A 1 74 ? 3.600 15.918 -11.740 1.00 71.25 74 ARG A CA 1
ATOM 526 C C . ARG A 1 74 ? 4.100 14.483 -11.806 1.00 71.25 74 ARG A C 1
ATOM 528 O O . ARG A 1 74 ? 4.483 13.917 -10.793 1.00 71.25 74 ARG A O 1
ATOM 535 N N . THR A 1 75 ? 4.127 13.907 -13.006 1.00 77.00 75 THR A N 1
ATOM 536 C CA . THR A 1 75 ? 4.758 12.605 -13.239 1.00 77.00 75 THR A CA 1
ATOM 537 C C . THR A 1 75 ? 6.262 12.786 -13.438 1.00 77.00 75 THR A C 1
ATOM 539 O O . THR A 1 75 ? 6.710 13.605 -14.243 1.00 77.00 75 THR A O 1
ATOM 542 N N . CYS A 1 76 ? 7.070 12.035 -12.689 1.00 83.56 76 CYS A N 1
ATOM 543 C CA . CYS A 1 76 ? 8.517 12.010 -12.879 1.00 83.56 76 CYS A CA 1
ATOM 544 C C . CYS A 1 76 ? 8.922 11.114 -14.065 1.00 83.56 76 CYS A C 1
ATOM 546 O O . CYS A 1 76 ? 8.136 10.310 -14.577 1.00 83.56 76 CYS A O 1
ATOM 548 N N . LEU A 1 77 ? 10.193 11.192 -14.480 1.00 86.31 77 LEU A N 1
ATOM 549 C CA . LEU A 1 77 ? 10.726 10.349 -15.559 1.00 86.31 77 LEU A CA 1
ATOM 550 C C . LEU A 1 77 ? 10.596 8.846 -15.251 1.00 86.31 77 LEU A C 1
ATOM 552 O O . LEU A 1 77 ? 10.373 8.051 -16.168 1.00 86.31 77 LEU A O 1
ATOM 556 N N . ARG A 1 78 ? 10.715 8.450 -13.976 1.00 87.88 78 ARG A N 1
ATO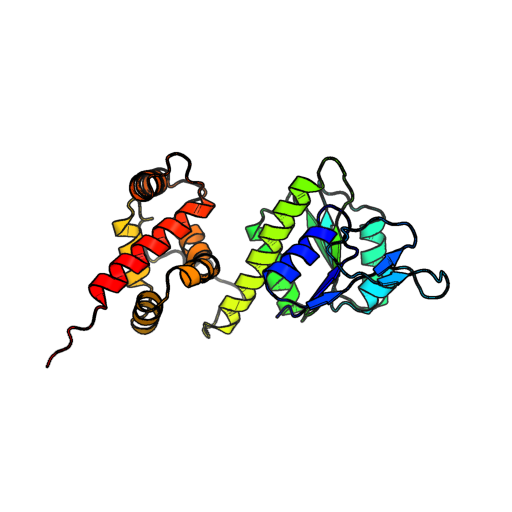M 557 C CA . ARG A 1 78 ? 10.545 7.056 -13.549 1.00 87.88 78 ARG A CA 1
ATOM 558 C C . ARG A 1 78 ? 9.100 6.593 -13.726 1.00 87.88 78 ARG A C 1
ATOM 560 O O . ARG A 1 78 ? 8.892 5.553 -14.342 1.00 87.88 78 ARG A O 1
ATOM 567 N N . CYS A 1 79 ? 8.124 7.407 -13.324 1.00 90.75 79 CYS A N 1
ATOM 568 C CA . CYS A 1 79 ? 6.698 7.156 -13.545 1.00 90.75 79 CYS A CA 1
ATOM 569 C C . CYS A 1 79 ? 6.376 6.960 -15.037 1.00 90.75 79 CYS A C 1
ATOM 571 O O . CYS A 1 79 ? 5.784 5.952 -15.427 1.00 90.75 79 CYS A O 1
ATOM 573 N N . GLU A 1 80 ? 6.851 7.863 -15.902 1.00 91.38 80 GLU A N 1
ATOM 574 C CA . GLU A 1 80 ? 6.658 7.739 -17.356 1.00 91.38 80 GLU A CA 1
ATOM 575 C C . GLU A 1 80 ? 7.358 6.504 -17.943 1.00 91.38 80 GLU A C 1
ATOM 577 O O . GLU A 1 80 ? 6.866 5.885 -18.889 1.00 91.38 80 GLU A O 1
ATOM 582 N N . THR A 1 81 ? 8.502 6.114 -17.380 1.00 91.56 81 THR A N 1
ATOM 583 C CA . THR A 1 81 ? 9.225 4.904 -17.789 1.00 91.56 81 THR A CA 1
ATOM 584 C C . THR A 1 81 ? 8.449 3.646 -17.413 1.00 91.56 81 THR A C 1
ATOM 586 O O . THR A 1 81 ? 8.224 2.805 -18.283 1.00 91.56 81 THR A O 1
ATOM 589 N N . VAL A 1 82 ? 7.960 3.554 -16.174 1.00 92.69 82 VAL A N 1
ATOM 590 C CA . VAL A 1 82 ? 7.100 2.455 -15.708 1.00 92.69 82 VAL A CA 1
ATOM 591 C C . VAL A 1 82 ? 5.851 2.355 -16.576 1.00 92.69 82 VAL A C 1
ATOM 593 O O . VAL A 1 82 ? 5.554 1.284 -17.093 1.00 92.69 82 VAL A O 1
ATOM 596 N N . LYS A 1 83 ? 5.164 3.475 -16.830 1.00 93.69 83 LYS A N 1
ATOM 597 C CA . LYS A 1 83 ? 3.962 3.520 -17.676 1.00 93.69 83 LYS A CA 1
ATOM 598 C C . LYS A 1 83 ? 4.233 3.045 -19.106 1.00 93.69 83 LYS A C 1
ATOM 600 O O . LYS A 1 83 ? 3.443 2.289 -19.670 1.00 93.69 83 LYS A O 1
ATOM 605 N N . ARG A 1 84 ? 5.358 3.461 -19.698 1.00 94.12 84 ARG A N 1
ATOM 606 C CA . ARG A 1 84 ? 5.767 3.045 -21.049 1.00 94.12 84 ARG A CA 1
ATOM 607 C C . ARG A 1 84 ? 6.051 1.547 -21.123 1.00 94.12 84 ARG A C 1
ATOM 609 O O . ARG A 1 84 ? 5.605 0.897 -22.066 1.00 94.12 84 ARG A O 1
ATOM 616 N N . ILE A 1 85 ? 6.799 1.011 -20.158 1.00 93.88 85 ILE A N 1
ATOM 617 C CA . ILE A 1 85 ? 7.130 -0.417 -20.103 1.00 93.88 85 ILE A CA 1
ATOM 618 C C . ILE A 1 85 ? 5.849 -1.221 -19.847 1.00 93.88 85 ILE A C 1
ATOM 620 O O . ILE A 1 85 ? 5.542 -2.122 -20.620 1.00 93.88 85 ILE A O 1
ATOM 624 N N . ALA A 1 86 ? 5.029 -0.831 -18.869 1.00 94.69 86 ALA A N 1
ATOM 625 C CA . ALA A 1 86 ? 3.755 -1.488 -18.578 1.00 94.69 86 ALA A CA 1
ATOM 626 C C . ALA A 1 86 ? 2.865 -1.570 -19.829 1.00 94.69 86 ALA A C 1
ATOM 628 O O . ALA A 1 86 ? 2.388 -2.649 -20.177 1.00 94.69 86 ALA A O 1
ATOM 629 N N . GLY A 1 87 ? 2.748 -0.470 -20.584 1.00 94.56 87 GLY A N 1
ATOM 630 C CA . GLY A 1 87 ? 2.023 -0.443 -21.856 1.00 94.56 87 GLY A CA 1
ATOM 631 C C . GLY A 1 87 ? 2.583 -1.399 -22.916 1.00 94.56 87 GLY A C 1
ATOM 632 O O . GLY A 1 87 ? 1.807 -2.068 -23.595 1.00 94.56 87 GLY A O 1
ATOM 633 N N . ARG A 1 88 ? 3.914 -1.524 -23.039 1.00 94.12 88 ARG A N 1
ATOM 634 C CA . ARG A 1 88 ? 4.558 -2.485 -23.960 1.00 94.12 88 ARG A CA 1
ATOM 635 C C . ARG A 1 88 ? 4.263 -3.941 -23.596 1.00 94.12 88 ARG A C 1
ATOM 637 O O . ARG A 1 88 ? 4.116 -4.759 -24.498 1.00 94.12 88 ARG A O 1
ATOM 644 N N . HIS A 1 89 ? 4.175 -4.251 -22.305 1.00 90.88 89 HIS A N 1
ATOM 645 C CA . HIS A 1 89 ? 3.941 -5.608 -21.798 1.00 90.88 89 HIS A CA 1
ATOM 646 C C . HIS A 1 89 ? 2.458 -5.910 -21.521 1.00 90.88 89 HIS A C 1
ATOM 648 O O . HIS A 1 89 ? 2.138 -6.973 -20.994 1.00 90.88 89 HIS A O 1
ATOM 654 N N . GLY A 1 90 ? 1.543 -4.994 -21.861 1.00 92.06 90 GLY A N 1
ATOM 655 C CA . GLY A 1 90 ? 0.108 -5.162 -21.614 1.00 92.06 90 GLY A CA 1
ATOM 656 C C . GLY A 1 90 ? -0.258 -5.208 -20.127 1.00 92.06 90 GLY A C 1
ATOM 657 O O . GLY A 1 90 ? -1.283 -5.784 -19.769 1.00 92.06 90 GLY A O 1
ATOM 658 N N . ARG A 1 91 ? 0.578 -4.632 -19.254 1.00 94.88 91 ARG A N 1
ATOM 659 C CA . ARG A 1 91 ? 0.322 -4.557 -17.815 1.00 94.88 91 ARG A CA 1
ATOM 660 C C . ARG A 1 91 ? -0.520 -3.319 -17.496 1.00 94.88 91 ARG A C 1
ATOM 662 O O . ARG A 1 91 ? -0.178 -2.222 -17.943 1.00 94.88 91 ARG A O 1
ATOM 669 N N . PRO A 1 92 ? -1.606 -3.453 -16.719 1.00 96.44 92 PRO A N 1
ATOM 670 C CA . PRO A 1 92 ? -2.365 -2.309 -16.238 1.00 96.44 92 PRO A CA 1
ATOM 671 C C . PRO A 1 92 ? -1.477 -1.435 -15.346 1.00 96.44 92 PRO A C 1
ATOM 673 O O . PRO A 1 92 ? -0.712 -1.944 -14.530 1.00 96.44 92 PRO A O 1
ATOM 676 N N . SER A 1 93 ? -1.597 -0.115 -15.472 1.00 95.81 93 SER A N 1
ATOM 677 C CA . SER A 1 93 ? -0.870 0.840 -14.631 1.00 95.81 93 SER A CA 1
ATOM 678 C C . SER A 1 93 ? -1.828 1.822 -13.966 1.00 95.81 93 SER A C 1
ATOM 680 O O . SER A 1 93 ? -2.662 2.414 -14.654 1.00 95.81 93 SER A O 1
ATOM 682 N N . MET A 1 94 ? -1.674 2.044 -12.665 1.00 94.56 94 MET A N 1
ATOM 683 C CA . MET A 1 94 ? -2.395 3.047 -11.888 1.00 94.56 94 MET A CA 1
ATOM 684 C C . MET A 1 94 ? -1.406 4.054 -11.301 1.00 94.56 94 MET A C 1
ATOM 686 O O . MET A 1 94 ? -0.414 3.671 -10.689 1.00 94.56 94 MET A O 1
ATOM 690 N N . ILE A 1 95 ? -1.700 5.342 -11.474 1.00 93.50 95 ILE A N 1
ATOM 691 C CA . ILE A 1 95 ? -0.948 6.443 -10.866 1.00 93.50 95 ILE A CA 1
ATOM 692 C C . ILE A 1 95 ? -1.872 7.125 -9.860 1.00 93.50 95 ILE A C 1
ATOM 694 O O . ILE A 1 95 ? -3.005 7.462 -10.209 1.00 93.50 95 ILE A O 1
ATOM 698 N N . LEU A 1 96 ? -1.399 7.313 -8.630 1.00 90.94 96 LEU A N 1
ATOM 699 C CA . LEU A 1 96 ? -2.133 7.984 -7.559 1.00 90.94 96 LEU A CA 1
ATOM 700 C C . LEU A 1 96 ? -1.352 9.179 -7.043 1.00 90.94 96 LEU A C 1
ATOM 702 O O . LEU A 1 96 ? -0.173 9.057 -6.729 1.00 90.94 96 LEU A O 1
ATOM 706 N N . ASP A 1 97 ? -2.034 10.312 -6.929 1.00 89.06 97 ASP A N 1
ATOM 707 C CA . ASP A 1 97 ? -1.471 11.535 -6.370 1.00 89.06 97 ASP A CA 1
ATOM 708 C C . ASP A 1 97 ? -1.883 11.680 -4.906 1.00 89.06 97 ASP A C 1
ATOM 710 O O . ASP A 1 97 ? -3.063 11.855 -4.597 1.00 89.06 97 ASP A O 1
ATOM 714 N N . LEU A 1 98 ? -0.899 11.621 -4.011 1.00 84.12 98 LEU A N 1
ATOM 715 C CA . LEU A 1 98 ? -1.111 11.676 -2.567 1.00 84.12 98 LEU A CA 1
ATOM 716 C C . LEU A 1 98 ? -1.584 13.053 -2.060 1.00 84.12 98 LEU A C 1
ATOM 718 O O . LEU A 1 98 ? -2.047 13.135 -0.925 1.00 84.12 98 LEU A O 1
ATOM 722 N N . GLU A 1 99 ? -1.498 14.128 -2.857 1.00 81.94 99 GLU A N 1
ATOM 723 C CA . GLU A 1 99 ? -2.110 15.422 -2.497 1.00 81.94 99 GLU A CA 1
ATOM 724 C C . GLU A 1 99 ? -3.599 15.492 -2.847 1.00 81.94 99 GLU A C 1
ATOM 726 O O . GLU A 1 99 ? -4.367 16.180 -2.173 1.00 81.94 99 GLU A O 1
ATOM 731 N N . GLN A 1 100 ? -4.012 14.801 -3.910 1.00 73.00 100 GLN A N 1
ATOM 732 C CA . GLN A 1 100 ? -5.384 14.867 -4.420 1.00 73.00 100 GLN A CA 1
ATOM 733 C C . GLN A 1 100 ? -6.269 13.765 -3.843 1.00 73.00 100 GLN A C 1
ATOM 735 O O . GLN A 1 100 ? -7.469 13.964 -3.645 1.00 73.00 100 GLN A O 1
ATOM 740 N N . ASP A 1 101 ? -5.690 12.597 -3.572 1.00 68.75 101 ASP A N 1
ATOM 741 C CA . ASP A 1 101 ? -6.402 11.444 -3.055 1.00 68.75 101 ASP A CA 1
ATOM 742 C C . ASP A 1 101 ? -6.153 11.245 -1.561 1.00 68.75 101 ASP A C 1
ATOM 744 O O . ASP A 1 101 ? -5.048 10.939 -1.118 1.00 68.75 101 ASP A O 1
ATOM 748 N N . SER A 1 102 ? -7.225 11.338 -0.769 1.00 67.88 102 SER A N 1
ATOM 749 C CA . SER A 1 102 ? -7.180 10.932 0.637 1.00 67.88 102 SER A CA 1
ATOM 750 C C . SER A 1 102 ? -6.899 9.431 0.760 1.00 67.88 102 SER A C 1
ATOM 752 O O . SER A 1 102 ? -7.313 8.644 -0.095 1.00 67.88 102 SER A O 1
ATOM 754 N N . GLY A 1 103 ? -6.256 9.005 1.855 1.00 67.75 103 GLY A N 1
ATOM 755 C CA . GLY A 1 103 ? -5.811 7.614 2.021 1.00 67.75 103 GLY A CA 1
ATOM 756 C C . GLY A 1 103 ? -6.918 6.568 1.817 1.00 67.75 103 GLY A C 1
ATOM 757 O O . GLY A 1 103 ? -6.718 5.553 1.150 1.00 67.75 103 GLY A O 1
ATOM 758 N N . PHE A 1 104 ? -8.139 6.842 2.283 1.00 63.41 104 PHE A N 1
ATOM 759 C CA . PHE A 1 104 ? -9.275 5.941 2.070 1.00 63.41 104 PHE A CA 1
ATOM 760 C C . PHE A 1 104 ? -9.792 5.943 0.618 1.00 63.41 104 PHE A C 1
ATOM 762 O O . PHE A 1 104 ? -10.129 4.883 0.084 1.00 63.41 104 PHE A O 1
ATOM 769 N N . SER A 1 105 ? -9.837 7.110 -0.040 1.00 67.38 105 SER A N 1
ATOM 770 C CA . SER A 1 105 ? -10.191 7.220 -1.467 1.00 67.38 105 SER A CA 1
ATOM 771 C C . SER A 1 105 ? -9.195 6.446 -2.330 1.00 67.38 105 SER A C 1
ATOM 773 O O . SER A 1 105 ? -9.603 5.596 -3.125 1.00 67.38 105 SER A O 1
ATOM 775 N N . ALA A 1 106 ? -7.897 6.671 -2.100 1.00 76.88 106 ALA A N 1
ATOM 776 C CA . ALA A 1 106 ? -6.810 5.950 -2.750 1.00 76.88 106 ALA A CA 1
ATOM 777 C C . ALA A 1 106 ? -6.968 4.437 -2.563 1.00 76.88 106 ALA A C 1
ATOM 779 O O . ALA A 1 106 ? -7.005 3.698 -3.543 1.00 76.88 106 ALA A O 1
ATOM 780 N N . SER A 1 107 ? -7.190 3.980 -1.327 1.00 81.06 107 SER A N 1
ATOM 781 C CA . SER A 1 107 ? -7.348 2.552 -1.027 1.00 81.06 107 SER A CA 1
ATOM 782 C C . SER A 1 107 ? -8.502 1.905 -1.794 1.00 81.06 107 SER A C 1
ATOM 784 O O . SER A 1 107 ? -8.371 0.816 -2.352 1.00 81.06 107 SER A O 1
ATOM 786 N N . ARG A 1 108 ? -9.651 2.590 -1.880 1.00 76.44 108 ARG A N 1
ATOM 787 C CA . ARG A 1 108 ? -10.803 2.107 -2.656 1.00 76.44 108 ARG A CA 1
ATOM 788 C C . ARG A 1 108 ? -10.514 2.051 -4.152 1.00 76.44 108 ARG A C 1
ATOM 790 O O . ARG A 1 108 ? -10.944 1.101 -4.805 1.00 76.44 108 ARG A O 1
ATOM 797 N N . LYS A 1 109 ? -9.812 3.051 -4.693 1.00 80.81 109 LYS A N 1
ATOM 798 C CA . LYS A 1 109 ? -9.405 3.077 -6.105 1.00 80.81 109 LYS A CA 1
ATOM 799 C C . LYS A 1 109 ? -8.474 1.909 -6.425 1.00 80.81 109 LYS A C 1
ATOM 801 O O . LYS A 1 109 ? -8.728 1.200 -7.396 1.00 80.81 109 LYS A O 1
ATOM 806 N N . ILE A 1 110 ? -7.467 1.666 -5.583 1.00 88.56 110 ILE A N 1
ATOM 807 C CA . ILE A 1 110 ? -6.534 0.541 -5.744 1.00 88.56 110 ILE A CA 1
ATOM 808 C C . ILE A 1 110 ? -7.289 -0.784 -5.646 1.00 88.56 110 ILE A C 1
ATOM 810 O O . ILE A 1 110 ? -7.102 -1.658 -6.489 1.00 88.56 110 ILE A O 1
ATOM 814 N N . ALA A 1 111 ? -8.196 -0.919 -4.673 1.00 83.19 111 ALA A N 1
ATOM 815 C CA . ALA A 1 111 ? -8.996 -2.127 -4.529 1.00 83.19 111 ALA A CA 1
ATOM 816 C C . ALA A 1 111 ? -9.865 -2.399 -5.772 1.00 83.19 111 ALA A C 1
ATOM 818 O O . ALA A 1 111 ? -9.848 -3.494 -6.329 1.00 83.19 111 ALA A O 1
ATOM 819 N N . ALA A 1 112 ? -10.576 -1.396 -6.285 1.00 79.81 112 ALA A N 1
ATOM 820 C CA . ALA A 1 112 ? -11.352 -1.553 -7.516 1.00 79.81 112 ALA A CA 1
ATOM 821 C C . ALA A 1 112 ? -10.467 -1.907 -8.727 1.00 79.81 112 ALA A C 1
ATOM 823 O O . ALA A 1 112 ? -10.839 -2.736 -9.562 1.00 79.81 112 ALA A O 1
ATOM 824 N N . TRP A 1 113 ? -9.282 -1.304 -8.818 1.00 92.31 113 TRP A N 1
ATOM 825 C CA . TRP A 1 113 ? -8.321 -1.561 -9.887 1.00 92.31 113 TRP A CA 1
ATOM 826 C C . TRP A 1 113 ? -7.755 -2.981 -9.864 1.00 92.31 113 TRP A C 1
ATOM 828 O O . TRP A 1 113 ? -7.777 -3.651 -10.895 1.00 92.31 113 TRP A O 1
ATOM 838 N N . ILE A 1 114 ? -7.343 -3.478 -8.698 1.00 89.69 114 ILE A N 1
ATOM 839 C CA . ILE A 1 114 ? -6.866 -4.856 -8.542 1.00 89.69 114 ILE A CA 1
ATOM 840 C C . ILE A 1 114 ? -7.962 -5.865 -8.905 1.00 89.69 114 ILE A C 1
ATOM 842 O O . ILE A 1 114 ? -7.664 -6.834 -9.597 1.00 89.69 114 ILE A O 1
ATOM 846 N N . VAL A 1 115 ? -9.219 -5.653 -8.478 1.00 84.31 115 VAL A N 1
ATOM 847 C CA . VAL A 1 115 ? -10.334 -6.551 -8.852 1.00 84.31 115 VAL A CA 1
ATOM 848 C C . VAL A 1 115 ? -10.530 -6.546 -10.365 1.00 84.31 115 VAL A C 1
ATOM 850 O O . VAL A 1 115 ? -10.550 -7.602 -10.987 1.00 84.31 115 VAL A O 1
ATOM 853 N N . SER A 1 116 ? -10.670 -5.360 -10.960 1.00 83.44 116 SER A N 1
ATOM 854 C CA . SER A 1 116 ? -10.989 -5.224 -12.387 1.00 83.44 116 SER A CA 1
ATOM 855 C C . SER A 1 116 ? -9.900 -5.785 -13.302 1.00 83.44 116 SER A C 1
ATOM 857 O O . SER A 1 116 ? -10.217 -6.332 -14.357 1.00 83.44 116 SER A O 1
ATOM 859 N N . HIS A 1 117 ? -8.634 -5.702 -12.892 1.00 89.81 117 HIS A N 1
ATOM 860 C CA . HIS A 1 117 ? -7.498 -6.130 -13.705 1.00 89.81 117 HIS A CA 1
ATOM 861 C C . HIS A 1 117 ? -6.830 -7.419 -13.210 1.00 89.81 117 HIS A C 1
ATOM 863 O O . HIS A 1 117 ? -5.819 -7.824 -13.772 1.00 89.81 117 HIS A O 1
ATOM 869 N N . HIS A 1 118 ? -7.399 -8.077 -12.194 1.00 88.81 118 HIS A N 1
ATOM 870 C CA . HIS A 1 118 ? -6.895 -9.328 -11.617 1.00 88.81 118 HIS A CA 1
ATOM 871 C C . HIS A 1 118 ? -5.422 -9.251 -11.174 1.00 88.81 118 HIS A C 1
ATOM 873 O O . HIS A 1 118 ? -4.658 -10.196 -11.347 1.00 88.81 118 HIS A O 1
ATOM 879 N N . VAL A 1 119 ? -5.018 -8.120 -10.592 1.00 93.94 119 VAL A N 1
ATOM 880 C CA . VAL A 1 119 ? -3.626 -7.887 -10.180 1.00 93.94 119 VAL A CA 1
ATOM 881 C C . VAL A 1 119 ? -3.355 -8.604 -8.858 1.00 93.94 119 VAL A C 1
ATOM 883 O O . VAL A 1 119 ? -3.908 -8.230 -7.825 1.00 93.94 119 VAL A O 1
ATOM 886 N N . GLN A 1 120 ? -2.515 -9.636 -8.865 1.00 93.25 120 GLN A N 1
ATOM 887 C CA . GLN A 1 120 ? -2.128 -10.348 -7.640 1.00 93.25 120 GLN A CA 1
ATOM 888 C C . GLN A 1 120 ? -0.778 -9.850 -7.130 1.00 93.25 120 GLN A C 1
ATOM 890 O O . GLN A 1 120 ? -0.642 -9.572 -5.942 1.00 93.25 120 GLN A O 1
ATOM 895 N N . LYS A 1 121 ? 0.156 -9.599 -8.053 1.00 96.06 121 LYS A N 1
ATOM 896 C CA . LYS A 1 121 ? 1.507 -9.115 -7.764 1.00 96.06 121 LYS A CA 1
ATOM 897 C C . LYS A 1 121 ? 1.735 -7.720 -8.338 1.00 96.06 121 LYS A C 1
ATOM 899 O O . LYS A 1 121 ? 2.292 -7.599 -9.434 1.00 96.06 121 LYS A O 1
ATOM 904 N N . PRO A 1 122 ? 1.267 -6.649 -7.673 1.00 97.12 122 PRO A N 1
ATOM 905 C CA . PRO A 1 122 ? 1.551 -5.298 -8.123 1.00 97.12 122 PRO A CA 1
ATOM 906 C C . PRO A 1 122 ? 3.032 -4.950 -7.919 1.00 97.12 122 PRO A C 1
ATOM 908 O O . PRO A 1 122 ? 3.594 -5.150 -6.840 1.00 97.12 122 PRO A O 1
ATOM 911 N N . TYR A 1 123 ? 3.639 -4.357 -8.945 1.00 97.62 123 TYR A N 1
ATOM 912 C CA . TYR A 1 123 ? 4.848 -3.561 -8.777 1.00 97.62 123 TYR A CA 1
ATOM 913 C C . TYR A 1 123 ? 4.474 -2.211 -8.175 1.00 97.62 123 TYR A C 1
ATOM 915 O O . TYR A 1 123 ? 3.633 -1.512 -8.738 1.00 97.62 123 TYR A O 1
ATOM 923 N N . VAL A 1 124 ? 5.082 -1.857 -7.046 1.00 96.88 124 VAL A N 1
ATOM 924 C CA . VAL A 1 124 ? 4.839 -0.604 -6.334 1.00 96.88 124 VAL A CA 1
ATOM 925 C C . VAL A 1 124 ? 6.104 0.243 -6.332 1.00 96.88 124 VAL A C 1
ATOM 927 O O . VAL A 1 124 ? 7.172 -0.212 -5.929 1.00 96.88 124 VAL A O 1
ATOM 930 N N . ASP A 1 125 ? 5.959 1.491 -6.762 1.00 94.25 125 ASP A N 1
ATOM 931 C CA . ASP A 1 125 ? 7.014 2.503 -6.750 1.00 94.25 125 ASP A CA 1
ATOM 932 C C . ASP A 1 125 ? 6.388 3.892 -6.532 1.00 94.25 125 ASP A C 1
ATOM 934 O O . ASP A 1 125 ? 5.163 4.044 -6.468 1.00 94.25 125 ASP A O 1
ATOM 938 N N . GLY A 1 126 ? 7.207 4.926 -6.386 1.00 91.56 126 GLY A N 1
ATOM 939 C CA . GLY A 1 126 ? 6.712 6.292 -6.242 1.00 91.56 126 GLY A CA 1
ATOM 940 C C . GLY A 1 126 ? 7.755 7.339 -6.577 1.00 91.56 126 GLY A C 1
ATOM 941 O O . GLY A 1 126 ? 8.810 7.001 -7.095 1.00 91.56 126 GLY A O 1
ATOM 942 N N . ASP A 1 127 ? 7.471 8.612 -6.326 1.00 85.94 127 ASP A N 1
ATOM 943 C CA . ASP A 1 127 ? 8.457 9.686 -6.488 1.00 85.94 127 ASP A CA 1
ATOM 944 C C . ASP A 1 127 ? 9.581 9.615 -5.440 1.00 85.94 127 ASP A C 1
ATOM 946 O O . ASP A 1 127 ? 9.346 9.302 -4.272 1.00 85.94 127 ASP A O 1
ATOM 950 N N . ASP A 1 128 ? 10.800 9.974 -5.860 1.00 77.31 128 ASP A N 1
ATOM 951 C CA . ASP A 1 128 ? 11.944 10.189 -4.967 1.00 77.31 128 ASP A CA 1
ATOM 952 C C . ASP A 1 128 ? 12.019 11.671 -4.582 1.00 77.31 128 ASP A C 1
ATOM 954 O O . ASP A 1 128 ? 12.682 12.471 -5.244 1.00 77.31 128 ASP A O 1
ATOM 958 N N . ASP A 1 129 ? 11.337 12.044 -3.503 1.00 82.31 129 ASP A N 1
ATOM 959 C CA . ASP A 1 129 ? 11.551 13.323 -2.821 1.00 82.31 129 ASP A CA 1
ATOM 960 C C . ASP A 1 129 ? 12.116 13.035 -1.418 1.00 82.31 129 ASP A C 1
ATOM 962 O O . ASP A 1 129 ? 11.350 12.619 -0.542 1.00 82.31 129 ASP A O 1
ATOM 966 N N . PRO A 1 130 ? 13.432 13.230 -1.183 1.00 81.44 130 PRO A N 1
ATOM 967 C CA . PRO A 1 130 ? 14.076 12.935 0.098 1.00 81.44 130 PRO A CA 1
ATOM 968 C C . PRO A 1 130 ? 13.443 13.659 1.291 1.00 81.44 130 PRO A C 1
ATOM 970 O O . PRO A 1 130 ? 13.385 13.099 2.387 1.00 81.44 130 PRO A O 1
ATOM 973 N N . ASP A 1 131 ? 12.926 14.873 1.082 1.00 84.69 131 ASP A N 1
ATOM 974 C CA . ASP A 1 131 ? 12.300 15.669 2.141 1.00 84.69 131 ASP A CA 1
ATOM 975 C C . ASP A 1 131 ? 10.912 15.121 2.512 1.00 84.69 131 ASP A C 1
ATOM 977 O O . ASP A 1 131 ? 10.398 15.369 3.607 1.00 84.69 131 ASP A O 1
ATOM 981 N N . ARG A 1 132 ? 10.300 14.339 1.613 1.00 83.4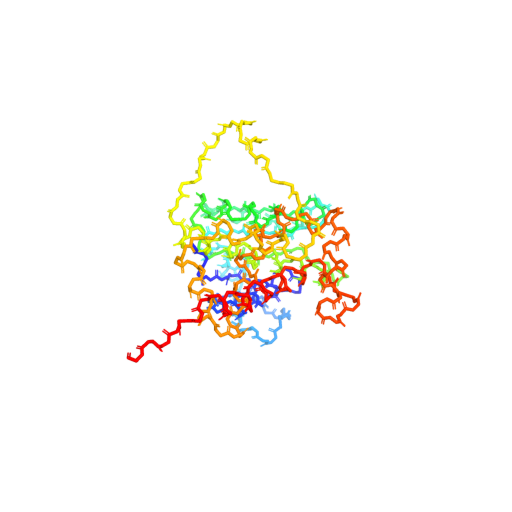4 132 ARG A N 1
ATOM 982 C CA . ARG A 1 132 ? 8.963 13.752 1.782 1.00 83.44 132 ARG A CA 1
ATOM 983 C C . ARG A 1 132 ? 8.966 12.237 1.927 1.00 83.44 132 ARG A C 1
ATOM 985 O O . ARG A 1 132 ? 7.923 11.682 2.262 1.00 83.44 132 ARG A O 1
ATOM 992 N N . SER A 1 133 ? 10.095 11.548 1.754 1.00 85.12 133 SER A N 1
ATOM 993 C CA . SER A 1 133 ? 10.157 10.080 1.804 1.00 85.12 133 SER A CA 1
ATOM 994 C C . SER A 1 133 ? 9.502 9.501 3.061 1.00 85.12 133 SER A C 1
ATOM 996 O O . SER A 1 133 ? 8.777 8.515 2.974 1.00 85.12 133 SER A O 1
ATOM 998 N N . ALA A 1 134 ? 9.676 10.135 4.225 1.00 85.56 134 ALA A N 1
ATOM 999 C CA . ALA A 1 134 ? 9.071 9.670 5.473 1.00 85.56 134 ALA A CA 1
ATOM 1000 C C . ALA A 1 134 ? 7.539 9.844 5.525 1.00 85.56 134 ALA A C 1
ATOM 1002 O O . ALA A 1 134 ? 6.846 8.990 6.082 1.00 85.56 134 ALA A O 1
ATOM 1003 N N . SER A 1 135 ? 6.994 10.936 4.976 1.00 82.56 135 SER A N 1
ATOM 1004 C CA . SER A 1 135 ? 5.541 11.155 4.940 1.00 82.56 135 SER A CA 1
ATOM 1005 C C . SER A 1 135 ? 4.874 10.287 3.875 1.00 82.56 135 SER A C 1
ATOM 1007 O O . SER A 1 135 ? 3.840 9.684 4.156 1.00 82.56 135 SER A O 1
ATOM 1009 N N . VAL A 1 136 ? 5.507 10.152 2.705 1.00 89.75 136 VAL A N 1
ATOM 1010 C CA . VAL A 1 136 ? 5.084 9.241 1.633 1.00 89.75 136 VAL A CA 1
ATOM 1011 C C . VAL A 1 136 ? 5.071 7.803 2.135 1.00 89.75 136 VAL A C 1
ATOM 10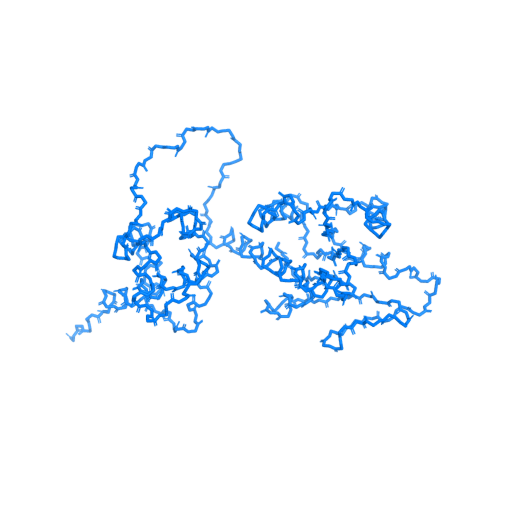13 O O . VAL A 1 136 ? 4.076 7.115 1.947 1.00 89.75 136 VAL A O 1
ATOM 1016 N N . PHE A 1 137 ? 6.125 7.366 2.831 1.00 88.31 137 PHE A N 1
ATOM 1017 C CA . PHE A 1 137 ? 6.200 6.021 3.401 1.00 88.31 137 PHE A CA 1
ATOM 1018 C C . PHE A 1 137 ? 4.978 5.709 4.275 1.00 88.31 137 PHE A C 1
ATOM 1020 O O . PHE A 1 137 ? 4.275 4.735 4.027 1.00 88.31 137 PHE A O 1
ATOM 1027 N N . ARG A 1 138 ? 4.669 6.579 5.248 1.00 83.06 138 ARG A N 1
ATOM 1028 C CA . ARG A 1 138 ? 3.526 6.382 6.158 1.00 83.06 138 ARG A CA 1
ATOM 1029 C C . ARG A 1 138 ? 2.196 6.351 5.412 1.00 83.06 138 ARG A C 1
ATOM 1031 O O . ARG A 1 138 ? 1.399 5.448 5.632 1.00 83.06 138 ARG A O 1
ATOM 1038 N N . ALA A 1 139 ? 1.981 7.309 4.509 1.00 84.25 139 ALA A N 1
ATOM 1039 C CA . ALA A 1 139 ? 0.746 7.388 3.735 1.00 84.25 139 ALA A CA 1
ATOM 1040 C C . ALA A 1 139 ? 0.537 6.139 2.866 1.00 84.25 139 ALA A C 1
ATOM 1042 O O . ALA A 1 139 ? -0.568 5.607 2.807 1.00 84.25 139 ALA A O 1
ATOM 1043 N N . VAL A 1 140 ? 1.595 5.652 2.213 1.00 93.62 140 VAL A N 1
ATOM 1044 C CA . VAL A 1 140 ? 1.531 4.449 1.377 1.00 93.62 140 VAL A CA 1
ATOM 1045 C C . VAL A 1 140 ? 1.298 3.197 2.224 1.00 93.62 140 VAL A C 1
ATOM 1047 O O . VAL A 1 140 ? 0.479 2.374 1.819 1.00 93.62 140 VAL A O 1
ATOM 1050 N N . CYS A 1 141 ? 1.921 3.067 3.405 1.00 87.00 141 CYS A N 1
ATOM 1051 C CA . CYS A 1 141 ? 1.622 1.966 4.328 1.00 87.00 141 CYS A CA 1
ATOM 1052 C C . CYS A 1 141 ? 0.130 1.926 4.680 1.00 87.00 141 CYS A C 1
ATOM 1054 O O . CYS A 1 141 ? -0.528 0.913 4.445 1.00 87.00 141 CYS A O 1
ATOM 1056 N N . ASP A 1 142 ? -0.423 3.051 5.145 1.00 77.56 142 ASP A N 1
ATOM 1057 C CA . ASP A 1 142 ? -1.838 3.151 5.515 1.00 77.56 142 ASP A CA 1
ATOM 1058 C C . ASP A 1 142 ? -2.756 2.783 4.335 1.00 77.56 142 ASP A C 1
ATOM 1060 O O . ASP A 1 142 ? -3.718 2.028 4.488 1.00 77.56 142 ASP A O 1
ATOM 1064 N N . ILE A 1 143 ? -2.444 3.283 3.134 1.00 86.69 143 ILE A N 1
ATOM 1065 C CA . ILE A 1 143 ? -3.221 3.019 1.918 1.00 86.69 143 ILE A CA 1
ATOM 1066 C C . ILE A 1 143 ? -3.186 1.534 1.534 1.00 86.69 143 ILE A C 1
ATOM 1068 O O . ILE A 1 143 ? -4.229 0.944 1.238 1.00 86.69 143 ILE A O 1
ATOM 1072 N N . LEU A 1 144 ? -2.004 0.917 1.495 1.00 90.25 144 LEU A N 1
ATOM 1073 C CA . LEU A 1 144 ? -1.858 -0.476 1.069 1.00 90.25 144 LEU A CA 1
ATOM 1074 C C . LEU A 1 144 ? -2.460 -1.445 2.090 1.00 90.25 144 LEU A C 1
ATOM 1076 O O . LEU A 1 144 ? -3.126 -2.403 1.694 1.00 90.25 144 LEU A O 1
ATOM 1080 N N . GLU A 1 145 ? -2.313 -1.167 3.386 1.00 83.81 145 GLU A N 1
ATOM 1081 C CA . GLU A 1 145 ? -2.955 -1.945 4.446 1.00 83.81 145 GLU A CA 1
ATOM 1082 C C . GLU A 1 145 ? -4.478 -1.896 4.320 1.00 83.81 145 GLU A C 1
ATOM 1084 O O . GLU A 1 145 ? -5.131 -2.937 4.217 1.00 83.81 145 GLU A O 1
ATOM 1089 N N . VAL A 1 146 ? -5.063 -0.695 4.245 1.00 75.75 146 VAL A N 1
ATOM 1090 C CA . VAL A 1 146 ? -6.515 -0.538 4.079 1.00 75.75 146 VAL A CA 1
ATOM 1091 C C . VAL A 1 146 ? -6.990 -1.208 2.789 1.00 75.75 146 VAL A C 1
ATOM 1093 O O . VAL A 1 146 ? -8.024 -1.877 2.795 1.00 75.75 146 VAL A O 1
ATOM 1096 N N . THR A 1 147 ? -6.232 -1.094 1.695 1.00 83.12 147 THR A N 1
ATOM 1097 C CA . THR A 1 147 ? -6.518 -1.792 0.433 1.00 83.12 147 THR A CA 1
ATOM 1098 C C . THR A 1 147 ? -6.600 -3.304 0.640 1.00 83.12 147 THR A C 1
ATOM 1100 O O . THR A 1 147 ? -7.592 -3.921 0.250 1.00 83.12 147 THR A O 1
ATOM 1103 N N . PHE A 1 148 ? -5.598 -3.907 1.283 1.00 80.06 148 PHE A N 1
ATOM 1104 C CA . PHE A 1 148 ? -5.564 -5.343 1.560 1.00 80.06 148 PHE A CA 1
ATOM 1105 C C . PHE A 1 148 ? -6.747 -5.800 2.430 1.00 80.06 148 PHE A C 1
ATOM 1107 O O . PHE A 1 148 ? -7.375 -6.832 2.167 1.00 80.06 148 PHE A O 1
ATOM 1114 N N . PHE A 1 149 ? -7.122 -5.009 3.436 1.00 68.56 149 PHE A N 1
ATOM 1115 C CA . PHE A 1 149 ? -8.280 -5.323 4.271 1.00 68.56 149 PHE A CA 1
ATOM 1116 C C . PHE A 1 149 ? -9.604 -5.216 3.511 1.00 68.56 149 PHE A C 1
ATOM 1118 O O . PHE A 1 149 ? -10.467 -6.079 3.684 1.00 68.56 149 PHE A O 1
ATOM 1125 N N . LEU A 1 150 ? -9.761 -4.238 2.611 1.00 67.06 150 LEU A N 1
ATOM 1126 C CA . LEU A 1 150 ? -10.941 -4.150 1.741 1.00 67.06 150 LEU A CA 1
ATOM 1127 C C . LEU A 1 150 ? -11.122 -5.422 0.892 1.00 67.06 150 LEU A C 1
ATOM 1129 O O . LEU A 1 150 ? -12.254 -5.874 0.717 1.00 67.06 150 LEU A O 1
ATOM 1133 N N . PHE A 1 151 ? -10.029 -6.048 0.439 1.00 61.53 151 PHE A N 1
ATOM 1134 C CA . PHE A 1 151 ? -10.074 -7.359 -0.226 1.00 61.53 151 PHE A CA 1
ATOM 1135 C C . PHE A 1 151 ? -10.495 -8.493 0.692 1.00 61.53 151 PHE A C 1
ATOM 1137 O O . PHE A 1 151 ? -11.299 -9.344 0.312 1.00 61.53 151 PHE A O 1
ATOM 1144 N N . SER A 1 152 ? -9.932 -8.515 1.894 1.00 53.75 152 SER A N 1
ATOM 1145 C CA . SER A 1 152 ? -10.161 -9.587 2.857 1.00 53.75 152 SER A CA 1
ATOM 1146 C C . SER A 1 152 ? -11.618 -9.619 3.330 1.00 53.75 152 SER A C 1
ATOM 1148 O O . SER A 1 152 ? -12.198 -10.693 3.477 1.00 53.75 152 SER A O 1
ATOM 1150 N N . ILE A 1 153 ? -12.253 -8.450 3.476 1.00 52.00 153 ILE A N 1
ATOM 1151 C CA . ILE A 1 153 ? -13.673 -8.332 3.841 1.00 52.00 153 ILE A CA 1
ATOM 1152 C C . ILE A 1 153 ? -14.585 -8.817 2.699 1.00 52.00 153 ILE A C 1
ATOM 1154 O O . ILE A 1 153 ? -15.554 -9.533 2.956 1.00 52.00 153 ILE A O 1
ATOM 1158 N N . GLY A 1 154 ? -14.251 -8.502 1.441 1.00 45.50 154 GLY A N 1
ATOM 1159 C CA . GLY A 1 154 ? -15.011 -8.949 0.263 1.00 45.50 154 GLY A CA 1
ATOM 1160 C C . GLY A 1 154 ? -15.034 -10.471 0.060 1.00 45.50 154 GLY A C 1
ATOM 1161 O O . GLY A 1 154 ? -15.954 -10.985 -0.571 1.00 45.50 154 GLY A O 1
ATOM 1162 N N . ASN A 1 155 ? -14.071 -11.195 0.643 1.00 43.22 155 ASN A N 1
ATOM 1163 C CA . ASN A 1 155 ? -13.967 -12.655 0.554 1.00 43.22 155 ASN A CA 1
ATOM 1164 C C . ASN A 1 155 ? -14.530 -13.403 1.784 1.00 43.22 155 ASN A C 1
ATOM 1166 O O . ASN A 1 155 ? -14.607 -14.630 1.756 1.00 43.22 155 ASN A O 1
ATOM 1170 N N . GLY A 1 156 ? -14.932 -12.694 2.850 1.00 36.03 156 GLY A N 1
ATOM 1171 C CA . GLY A 1 156 ? -15.485 -13.275 4.087 1.00 36.03 156 GLY A CA 1
ATOM 1172 C C . GLY A 1 156 ? -16.971 -12.982 4.339 1.00 36.03 156 GLY A C 1
ATOM 1173 O O . GLY A 1 156 ? -17.616 -13.687 5.113 1.00 36.03 156 GLY A O 1
ATOM 1174 N N . LEU A 1 157 ? -17.535 -11.983 3.658 1.00 35.53 157 LEU A N 1
ATOM 1175 C CA . LEU A 1 157 ? -18.961 -11.659 3.660 1.00 35.53 157 LEU A CA 1
ATOM 1176 C C . LEU A 1 157 ? -19.483 -11.792 2.232 1.00 35.53 157 LEU A C 1
ATOM 1178 O O . LEU A 1 157 ? -19.499 -10.841 1.455 1.00 35.53 157 LEU A O 1
ATOM 1182 N N . GLY A 1 158 ? -19.907 -13.003 1.877 1.00 36.62 158 GLY A N 1
ATOM 1183 C CA . GLY A 1 158 ? -20.692 -13.214 0.671 1.00 36.62 158 GLY A CA 1
ATOM 1184 C C . GLY A 1 158 ? -22.036 -12.500 0.796 1.00 36.62 158 GLY A C 1
ATOM 1185 O O . GLY A 1 158 ? -22.980 -13.075 1.325 1.00 36.62 158 GLY A O 1
ATOM 1186 N N . ALA A 1 159 ? -22.123 -11.261 0.318 1.00 29.52 159 ALA A N 1
ATOM 1187 C CA . ALA A 1 159 ? -23.376 -10.626 -0.072 1.00 29.52 159 ALA A CA 1
ATOM 1188 C C . ALA A 1 159 ? -23.091 -9.413 -0.968 1.00 29.52 159 ALA A C 1
ATOM 1190 O O . ALA A 1 159 ? -22.574 -8.394 -0.524 1.00 29.52 159 ALA A O 1
ATOM 1191 N N . SER A 1 160 ? -23.431 -9.585 -2.244 1.00 33.56 160 SER A N 1
ATOM 1192 C CA . SER A 1 160 ? -23.793 -8.587 -3.252 1.00 33.56 160 SER A CA 1
ATOM 1193 C C . SER A 1 160 ? -23.590 -7.110 -2.893 1.00 33.56 160 SER A C 1
ATOM 1195 O O . SER A 1 160 ? -24.347 -6.544 -2.107 1.00 33.56 160 SER A O 1
ATOM 1197 N N . LEU A 1 161 ? -22.679 -6.442 -3.603 1.00 33.19 161 LEU A N 1
ATOM 1198 C CA . LEU A 1 161 ? -22.773 -4.998 -3.819 1.00 33.19 161 LEU A CA 1
ATOM 1199 C C . LEU A 1 161 ? -23.249 -4.752 -5.259 1.00 33.19 161 LEU A C 1
ATOM 1201 O O . LEU A 1 161 ? -22.624 -5.269 -6.190 1.00 33.19 161 LEU A O 1
ATOM 1205 N N . PRO A 1 162 ? -24.347 -4.003 -5.473 1.00 28.28 162 PRO A N 1
ATOM 1206 C CA . PRO A 1 162 ? -24.825 -3.689 -6.810 1.00 28.28 162 PRO A CA 1
ATOM 1207 C C . PRO A 1 162 ? -23.804 -2.814 -7.537 1.00 28.28 162 PRO A C 1
ATOM 1209 O O . PRO A 1 162 ? -23.327 -1.806 -7.013 1.00 28.28 162 PRO A O 1
ATOM 1212 N N . SER A 1 163 ? -23.482 -3.203 -8.766 1.00 34.09 163 SER A N 1
ATOM 1213 C CA . SER A 1 163 ? -22.797 -2.336 -9.715 1.00 34.09 163 SER A CA 1
ATOM 1214 C C . SER A 1 163 ? -23.774 -1.284 -10.233 1.00 34.09 163 SER A C 1
ATOM 1216 O O . SER A 1 163 ? -24.661 -1.618 -11.005 1.00 34.09 163 SER A O 1
ATOM 1218 N N . GLY A 1 164 ? -23.560 -0.029 -9.841 1.00 31.42 164 GLY A N 1
ATOM 1219 C CA . GLY A 1 164 ? -24.085 1.152 -10.529 1.00 31.42 164 GLY A CA 1
ATOM 1220 C C . GLY A 1 164 ? -25.564 1.484 -10.298 1.00 31.42 164 GLY A C 1
ATOM 1221 O O . GLY A 1 164 ? -26.431 0.626 -10.376 1.00 31.42 164 GLY A O 1
ATOM 1222 N N . GLY A 1 165 ? -25.816 2.781 -10.094 1.00 31.86 165 GLY A N 1
ATOM 1223 C CA . GLY A 1 165 ? -27.121 3.422 -10.267 1.00 31.86 165 GLY A CA 1
ATOM 1224 C C . GLY A 1 165 ? -28.130 3.160 -9.155 1.00 31.86 165 GLY A C 1
ATOM 1225 O O . GLY A 1 165 ? -28.857 2.183 -9.215 1.00 31.86 165 GLY A O 1
ATOM 1226 N N . ASP A 1 166 ? -28.158 4.035 -8.147 1.00 26.84 166 ASP A N 1
ATOM 1227 C CA . ASP A 1 166 ? -29.385 4.688 -7.661 1.00 26.84 166 ASP A CA 1
ATOM 1228 C C . ASP A 1 166 ? -29.099 5.419 -6.341 1.00 26.84 166 ASP A C 1
ATOM 1230 O O . ASP A 1 166 ? -28.778 4.822 -5.313 1.00 26.84 166 ASP A O 1
ATOM 1234 N N . GLU A 1 167 ? -29.260 6.743 -6.360 1.00 30.27 167 GLU A N 1
ATOM 1235 C CA . GLU A 1 167 ? -29.192 7.656 -5.208 1.00 30.27 167 GLU A CA 1
ATOM 1236 C C . GLU A 1 167 ? -30.367 7.477 -4.212 1.00 30.27 167 GLU A C 1
ATOM 1238 O O . GLU A 1 167 ? -30.787 8.420 -3.547 1.00 30.27 167 GLU A O 1
ATOM 1243 N N . ALA A 1 168 ? -30.922 6.269 -4.073 1.00 26.92 168 ALA A N 1
ATOM 1244 C CA . ALA A 1 168 ? -32.165 6.016 -3.336 1.00 26.92 168 ALA A CA 1
ATOM 1245 C C . ALA A 1 168 ? -32.013 5.160 -2.061 1.00 26.92 168 ALA A C 1
ATOM 1247 O O . ALA A 1 168 ? -33.014 4.776 -1.462 1.00 26.92 168 ALA A O 1
ATOM 1248 N N . TYR A 1 169 ? -30.789 4.895 -1.588 1.00 31.58 169 TYR A N 1
ATOM 1249 C CA . TYR A 1 169 ? -30.545 4.204 -0.304 1.00 31.58 169 TYR A CA 1
ATOM 1250 C C . TYR A 1 169 ? -30.210 5.141 0.873 1.00 31.58 169 TYR A C 1
ATOM 1252 O O . TYR A 1 169 ? -29.807 4.686 1.940 1.00 31.58 169 TYR A O 1
ATOM 1260 N N . LEU A 1 170 ? -30.423 6.453 0.727 1.00 31.44 170 LEU A N 1
ATOM 1261 C CA . LEU A 1 170 ? -30.211 7.453 1.785 1.00 31.44 170 LEU A CA 1
ATOM 1262 C C . LEU A 1 170 ? -31.368 7.565 2.794 1.00 31.44 170 LEU A C 1
ATOM 1264 O O . LEU A 1 170 ? -31.541 8.604 3.430 1.00 31.44 170 LEU A O 1
ATOM 1268 N N . THR A 1 171 ? -32.208 6.543 2.971 1.00 33.50 171 THR A N 1
ATOM 1269 C CA . THR A 1 171 ? -33.357 6.690 3.880 1.00 33.50 171 THR A CA 1
ATOM 1270 C C . THR A 1 171 ? -33.681 5.430 4.666 1.00 33.50 171 THR A C 1
ATOM 1272 O O . THR A 1 171 ? -34.733 4.815 4.515 1.00 33.50 171 THR A O 1
ATOM 1275 N N . ARG A 1 172 ? -32.814 5.115 5.632 1.00 27.42 172 ARG A N 1
ATOM 1276 C CA . ARG A 1 172 ? -33.285 4.584 6.914 1.00 27.42 172 ARG A CA 1
ATOM 1277 C C . ARG A 1 172 ? -32.450 5.180 8.045 1.00 27.42 172 ARG A C 1
ATOM 1279 O O . ARG A 1 172 ? -31.303 4.817 8.250 1.00 27.42 172 ARG A O 1
ATOM 1286 N N . SER A 1 173 ? -33.043 6.170 8.704 1.00 39.69 173 SER A N 1
ATOM 1287 C CA . SER A 1 173 ? -32.489 6.920 9.830 1.00 39.69 173 SER A CA 1
ATOM 1288 C C . SER A 1 173 ? -31.895 6.009 10.911 1.00 39.69 173 SER A C 1
ATOM 1290 O O . SER A 1 173 ? -32.603 5.169 11.464 1.00 39.69 173 SER A O 1
ATOM 1292 N N . ALA A 1 174 ? -30.632 6.244 11.257 1.00 37.75 174 ALA A N 1
ATOM 1293 C CA . ALA A 1 174 ? -30.097 5.995 12.586 1.00 37.75 174 ALA A CA 1
ATOM 1294 C C . ALA A 1 174 ? -29.163 7.166 12.907 1.00 37.75 174 ALA A C 1
ATOM 1296 O O . ALA A 1 174 ? -28.197 7.425 12.196 1.00 37.75 174 ALA A O 1
ATOM 1297 N N . THR A 1 175 ? -29.516 7.938 13.928 1.00 52.44 175 THR A N 1
ATOM 1298 C CA . THR A 1 175 ? -28.733 9.066 14.439 1.00 52.44 175 THR A CA 1
ATOM 1299 C C . THR A 1 175 ? -27.288 8.645 14.684 1.00 52.44 175 THR A C 1
ATOM 1301 O O . THR A 1 175 ? -27.068 7.640 15.362 1.00 52.44 175 THR A O 1
ATOM 1304 N N . VAL A 1 176 ? -26.325 9.421 14.179 1.00 56.50 176 VAL A N 1
ATOM 1305 C CA . VAL A 1 176 ? -24.898 9.205 14.451 1.00 56.50 176 VAL A CA 1
ATOM 1306 C C . VAL A 1 176 ? -24.708 9.089 15.971 1.00 56.50 176 VAL A C 1
ATOM 1308 O O . VAL A 1 176 ? -25.143 9.985 16.703 1.00 56.50 176 VAL A O 1
ATOM 1311 N N . PRO A 1 177 ? -24.134 7.988 16.483 1.00 62.81 177 PRO A N 1
ATOM 1312 C CA . PRO A 1 177 ? -24.023 7.788 17.918 1.00 62.81 177 PRO A CA 1
ATOM 1313 C C . PRO A 1 177 ? -23.069 8.821 18.519 1.00 62.81 177 PRO A C 1
ATOM 1315 O O . PRO A 1 177 ? -21.931 8.969 18.083 1.00 62.81 177 PRO A O 1
ATOM 1318 N N . THR A 1 178 ? -23.534 9.544 19.533 1.00 66.31 178 THR A N 1
ATOM 1319 C CA . THR A 1 178 ? -22.759 10.587 20.228 1.00 66.31 178 THR A CA 1
ATOM 1320 C C . THR A 1 178 ? -22.084 10.086 21.506 1.00 66.31 178 THR A C 1
ATOM 1322 O O . THR A 1 178 ? -21.249 10.786 22.073 1.00 66.31 178 THR A O 1
ATOM 1325 N N . THR A 1 179 ? -22.419 8.874 21.960 1.00 73.81 179 THR A N 1
ATOM 1326 C CA . THR A 1 179 ? -21.907 8.259 23.193 1.00 73.81 179 THR A CA 1
ATOM 1327 C C . THR A 1 179 ? -21.410 6.842 22.934 1.00 73.81 179 THR A C 1
ATOM 1329 O O . THR A 1 179 ? -21.873 6.165 22.009 1.00 73.81 179 THR A O 1
ATOM 1332 N N . LEU A 1 180 ? -20.471 6.377 23.763 1.00 74.25 180 LEU A N 1
ATOM 1333 C CA . LEU A 1 180 ? -19.891 5.040 23.622 1.00 74.25 180 LEU A CA 1
ATOM 1334 C C . LEU A 1 180 ? -20.953 3.922 23.739 1.00 74.25 180 LEU A C 1
ATOM 1336 O O . LEU A 1 180 ? -20.932 3.014 22.910 1.00 74.25 180 LEU A O 1
ATOM 1340 N N . PRO A 1 181 ? -21.929 3.977 24.670 1.00 73.38 181 PRO A N 1
ATOM 1341 C CA . PRO A 1 181 ? -23.005 2.988 24.727 1.00 73.38 181 PRO A CA 1
ATOM 1342 C C . PRO A 1 181 ? -23.874 2.957 23.467 1.00 73.38 181 PRO A C 1
ATOM 1344 O O . PRO A 1 181 ? -24.154 1.873 22.972 1.00 73.38 181 PRO A O 1
ATOM 1347 N N . ASN A 1 182 ? -24.226 4.116 22.897 1.00 72.62 182 ASN A N 1
ATOM 1348 C CA . ASN A 1 182 ? -25.036 4.172 21.675 1.00 72.62 182 ASN A CA 1
ATOM 1349 C C . ASN A 1 182 ? -24.278 3.601 20.468 1.00 72.62 182 ASN A C 1
ATOM 1351 O O . ASN A 1 182 ? -24.874 2.948 19.615 1.00 72.62 182 ASN A O 1
ATOM 1355 N N . ALA A 1 183 ? -22.964 3.833 20.403 1.00 72.75 183 ALA A N 1
ATOM 1356 C CA . ALA A 1 183 ? -22.098 3.252 19.382 1.00 72.75 183 ALA A CA 1
ATOM 1357 C C . ALA A 1 183 ? -22.063 1.720 19.486 1.00 72.75 183 ALA A C 1
ATOM 1359 O O . ALA A 1 183 ? -22.159 1.025 18.477 1.00 72.75 183 ALA A O 1
ATOM 1360 N N . ILE A 1 184 ? -21.984 1.192 20.709 1.00 77.88 184 ILE A N 1
ATOM 1361 C CA . ILE A 1 184 ? -22.010 -0.250 20.961 1.00 77.88 184 ILE A CA 1
ATOM 1362 C C . ILE A 1 184 ? -23.386 -0.843 20.639 1.00 77.88 184 ILE A C 1
ATOM 1364 O O . ILE A 1 184 ? -23.444 -1.852 19.948 1.00 77.88 184 ILE A O 1
ATOM 1368 N N . ASP A 1 185 ? -24.482 -0.207 21.062 1.00 75.31 185 ASP A N 1
ATOM 1369 C CA . ASP A 1 185 ? -25.847 -0.673 20.784 1.00 75.31 185 ASP A CA 1
ATOM 1370 C C . ASP A 1 185 ? -26.134 -0.712 19.272 1.00 75.31 185 ASP A C 1
ATOM 1372 O O . ASP A 1 185 ? -26.774 -1.642 18.779 1.00 75.31 185 ASP A O 1
ATOM 1376 N N . HIS A 1 186 ? -25.613 0.262 18.518 1.00 73.44 186 HIS A N 1
ATOM 1377 C CA . HIS A 1 186 ? -25.708 0.282 17.059 1.00 73.44 186 HIS A CA 1
ATOM 1378 C C . HIS A 1 186 ? -24.926 -0.873 16.417 1.00 73.44 186 HIS A C 1
ATOM 1380 O O . HIS A 1 186 ? -25.456 -1.572 15.557 1.00 73.44 186 HIS A O 1
ATOM 1386 N N . LEU A 1 187 ? -23.691 -1.126 16.868 1.00 72.62 187 LEU A N 1
ATOM 1387 C CA . LEU A 1 187 ? -22.900 -2.266 16.389 1.00 72.62 187 LEU A CA 1
ATOM 1388 C C . LEU A 1 187 ? -23.557 -3.596 16.747 1.00 72.62 187 LEU A C 1
ATOM 1390 O O . LEU A 1 187 ? -23.603 -4.500 15.920 1.00 72.62 187 LEU A O 1
ATOM 1394 N N . GLU A 1 188 ? -24.092 -3.725 17.959 1.00 70.75 188 GLU A N 1
ATOM 1395 C CA . GLU A 1 188 ? -24.827 -4.917 18.358 1.00 70.75 188 GLU A CA 1
ATOM 1396 C C . GLU A 1 188 ? -26.039 -5.130 17.453 1.00 70.75 188 GLU A C 1
ATOM 1398 O O . GLU A 1 188 ? -26.214 -6.244 16.979 1.00 70.75 188 GLU A O 1
ATOM 1403 N N . ALA A 1 189 ? -26.840 -4.102 17.157 1.00 70.75 189 ALA A N 1
ATOM 1404 C CA . ALA A 1 189 ? -28.014 -4.226 16.290 1.00 70.75 189 ALA A CA 1
ATOM 1405 C C . ALA A 1 189 ? -27.677 -4.736 14.876 1.00 70.75 189 ALA A C 1
ATOM 1407 O O . ALA A 1 189 ? -28.430 -5.544 14.332 1.00 70.75 189 ALA A O 1
ATOM 1408 N N . GLU A 1 190 ? -26.541 -4.314 14.323 1.00 66.88 190 GLU A N 1
ATOM 1409 C CA . GLU A 1 190 ? -26.091 -4.663 12.970 1.00 66.88 190 GLU A CA 1
ATOM 1410 C C . GLU A 1 190 ? -25.360 -6.018 12.904 1.00 66.88 190 GLU A C 1
ATOM 1412 O O . GLU A 1 190 ? -25.423 -6.721 11.896 1.00 66.88 190 GLU A O 1
ATOM 1417 N N . LEU A 1 191 ? -24.688 -6.431 13.984 1.00 65.12 191 LEU A N 1
ATOM 1418 C CA . LEU A 1 191 ? -23.974 -7.708 14.036 1.00 65.12 191 LEU A CA 1
ATOM 1419 C C . LEU A 1 191 ? -24.941 -8.888 14.166 1.00 65.12 191 LEU A C 1
ATOM 1421 O O . LEU A 1 191 ? -25.851 -8.884 15.002 1.00 65.12 191 LEU A O 1
ATOM 1425 N N . SER A 1 192 ? -24.692 -9.962 13.413 1.00 69.06 192 SER A N 1
ATOM 1426 C CA . SER A 1 192 ? -25.456 -11.204 13.556 1.00 69.06 192 SER A CA 1
ATOM 1427 C C . SER A 1 192 ? -25.152 -11.898 14.893 1.00 69.06 192 SER A C 1
ATOM 1429 O O . SER A 1 192 ? -24.085 -11.71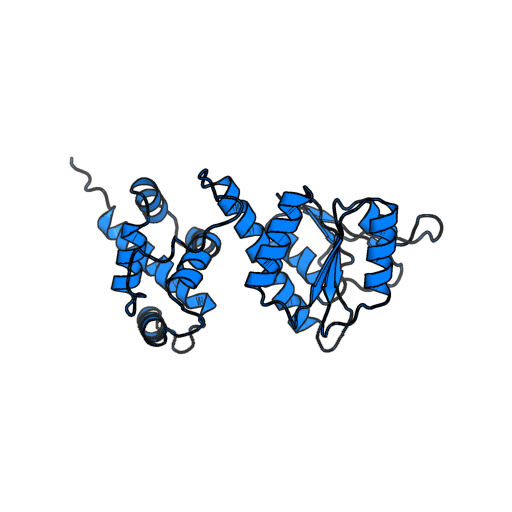7 15.482 1.00 69.06 192 SER A O 1
ATOM 1431 N N . LEU A 1 193 ? -26.059 -12.757 15.377 1.00 62.88 193 LEU A N 1
ATOM 1432 C CA . LEU A 1 193 ? -25.823 -13.557 16.594 1.00 62.88 193 LEU A CA 1
ATOM 1433 C C . LEU A 1 193 ? -24.537 -14.400 16.508 1.00 62.88 193 LEU A C 1
ATOM 14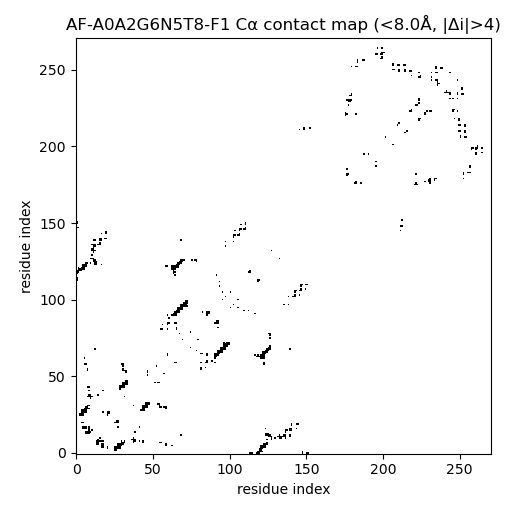35 O O . LEU A 1 193 ? -23.859 -14.606 17.518 1.00 62.88 193 LEU A O 1
ATOM 1439 N N . LYS A 1 194 ? -24.191 -14.865 15.300 1.00 54.41 194 LYS A N 1
ATOM 1440 C CA . LYS A 1 194 ? -22.959 -15.612 15.033 1.00 54.41 194 LYS A CA 1
ATOM 1441 C C . LYS A 1 194 ? -21.736 -14.719 15.243 1.00 54.41 194 LYS A C 1
ATOM 1443 O O . LYS A 1 194 ? -20.867 -15.088 16.025 1.00 54.41 194 LYS A O 1
ATOM 1448 N N . ASP A 1 195 ? -21.720 -13.532 14.640 1.00 59.38 195 ASP A N 1
ATOM 1449 C CA . ASP A 1 195 ? -20.593 -12.594 14.738 1.00 59.38 195 ASP A CA 1
ATOM 1450 C C . ASP A 1 195 ? -20.392 -12.103 16.171 1.00 59.38 195 ASP A C 1
ATOM 1452 O O . ASP A 1 195 ? -19.267 -12.074 16.662 1.00 59.38 195 ASP A O 1
ATOM 1456 N N . ARG A 1 196 ? -21.484 -11.819 16.895 1.00 69.12 196 ARG A N 1
ATOM 1457 C CA . ARG A 1 196 ? -21.431 -11.453 18.321 1.00 69.12 196 ARG A CA 1
ATOM 1458 C C . ARG A 1 196 ? -20.769 -12.542 19.166 1.00 69.12 196 ARG A C 1
ATOM 1460 O O . ARG A 1 196 ? -19.942 -12.242 20.023 1.00 69.12 196 ARG A O 1
ATOM 1467 N N . THR A 1 197 ? -21.103 -13.806 18.902 1.00 60.41 197 THR A N 1
ATOM 1468 C CA . THR A 1 197 ? -20.532 -14.958 19.615 1.00 60.41 197 THR A CA 1
ATOM 1469 C C . THR A 1 197 ? -19.065 -15.174 19.244 1.00 60.41 197 THR A C 1
ATOM 1471 O O . THR A 1 197 ? -18.248 -15.483 20.111 1.00 60.41 197 THR A O 1
ATOM 1474 N N . THR A 1 198 ? -18.707 -14.984 17.972 1.00 62.94 198 THR A N 1
ATOM 1475 C CA . THR A 1 198 ? -17.318 -15.052 17.513 1.00 62.94 198 THR A CA 1
ATOM 1476 C C . THR A 1 198 ? -16.475 -13.968 18.175 1.00 62.94 198 THR A C 1
ATOM 1478 O O . THR A 1 198 ? -15.447 -14.295 18.757 1.00 62.94 198 THR A O 1
ATOM 1481 N N . ILE A 1 199 ? -16.937 -12.713 18.173 1.00 66.62 199 ILE A N 1
ATOM 1482 C CA . ILE A 1 199 ? -16.244 -11.588 18.814 1.00 66.62 199 ILE A CA 1
ATOM 1483 C C . ILE A 1 199 ? -16.096 -11.844 20.317 1.00 66.62 199 ILE A C 1
ATOM 1485 O O . ILE A 1 199 ? -14.995 -11.720 20.840 1.00 66.62 199 ILE A O 1
ATOM 1489 N N . ALA A 1 200 ? -17.150 -12.282 21.015 1.00 71.69 200 ALA A N 1
ATOM 1490 C CA . ALA A 1 200 ? -17.088 -12.575 22.452 1.00 71.69 200 ALA A CA 1
ATOM 1491 C C . ALA A 1 200 ? -16.027 -13.629 22.832 1.00 71.69 200 ALA A C 1
ATOM 1493 O O . ALA A 1 200 ? -15.497 -13.589 23.941 1.00 71.69 200 ALA A O 1
ATOM 1494 N N . ASN A 1 201 ? -15.720 -14.563 21.929 1.00 64.44 201 ASN A N 1
ATOM 1495 C CA . ASN A 1 201 ? -14.741 -15.631 22.147 1.00 64.44 201 ASN A CA 1
ATOM 1496 C C . ASN A 1 201 ? -13.335 -15.298 21.618 1.00 64.44 201 ASN A C 1
ATOM 1498 O O . ASN A 1 201 ? -12.450 -16.145 21.709 1.00 64.44 201 ASN A O 1
ATOM 1502 N N . MET A 1 202 ? -13.114 -14.103 21.060 1.00 63.41 202 MET A N 1
ATOM 1503 C CA . MET A 1 202 ? -11.783 -13.665 20.635 1.00 63.41 202 MET A CA 1
ATOM 1504 C C . MET A 1 202 ? -10.892 -13.336 21.837 1.00 63.41 202 MET A C 1
ATOM 1506 O O . MET A 1 202 ? -11.351 -12.758 22.827 1.00 63.41 202 MET A O 1
ATOM 1510 N N . GLU A 1 203 ? -9.607 -13.659 21.710 1.00 67.31 203 GLU A N 1
ATOM 1511 C CA . GLU A 1 203 ? -8.551 -13.209 22.616 1.00 67.31 203 GLU A CA 1
ATOM 1512 C C . GLU A 1 203 ? -8.190 -11.734 22.355 1.00 67.31 203 GLU A C 1
ATOM 1514 O O . GLU A 1 203 ? -8.500 -11.163 21.305 1.00 67.31 203 GLU A O 1
ATOM 1519 N N . ALA A 1 204 ? -7.575 -11.079 23.343 1.00 62.38 204 ALA A N 1
ATOM 1520 C CA . ALA A 1 204 ? -7.349 -9.630 23.311 1.00 62.38 204 ALA A CA 1
ATOM 1521 C C . ALA A 1 204 ? -6.382 -9.175 22.198 1.00 62.38 204 ALA A C 1
ATOM 1523 O O . ALA A 1 204 ? -6.486 -8.053 21.708 1.00 62.38 204 ALA A O 1
ATOM 1524 N N . ASP A 1 205 ? -5.456 -10.039 21.795 1.00 53.78 205 ASP A N 1
ATOM 1525 C CA . ASP A 1 205 ? -4.518 -9.845 20.685 1.00 53.78 205 ASP A CA 1
ATOM 1526 C C . ASP A 1 205 ? -5.216 -9.897 19.314 1.00 53.78 205 ASP A C 1
ATOM 1528 O O . ASP A 1 205 ? -4.916 -9.098 18.424 1.00 53.78 205 ASP A O 1
ATOM 1532 N N . ALA A 1 206 ? -6.228 -10.752 19.168 1.00 53.19 206 ALA A N 1
ATOM 1533 C CA . ALA A 1 206 ? -7.044 -10.854 17.965 1.00 53.19 206 ALA A CA 1
ATOM 1534 C C . ALA A 1 206 ? -7.934 -9.616 17.731 1.00 53.19 206 ALA A C 1
ATOM 1536 O O . ALA A 1 206 ? -8.370 -9.386 16.601 1.00 53.19 206 ALA A O 1
ATOM 1537 N N . LEU A 1 207 ? -8.156 -8.762 18.739 1.00 59.62 207 LEU A N 1
ATOM 1538 C CA . LEU A 1 207 ? -8.907 -7.503 18.586 1.00 59.62 207 LEU A CA 1
ATOM 1539 C C . LEU A 1 207 ? -8.250 -6.534 17.602 1.00 59.62 207 LEU A C 1
ATOM 1541 O O . LEU A 1 207 ? -8.944 -5.747 16.959 1.00 59.62 207 LEU A O 1
ATOM 1545 N N . VAL A 1 208 ? -6.928 -6.617 17.448 1.00 56.84 208 VAL A N 1
ATOM 1546 C CA . VAL A 1 208 ? -6.183 -5.824 16.466 1.00 56.84 208 VAL A CA 1
ATOM 1547 C C . VAL A 1 208 ? -6.659 -6.152 15.047 1.00 56.84 208 VAL A C 1
ATOM 1549 O O . VAL A 1 208 ? -6.885 -5.250 14.251 1.00 56.84 208 VAL A O 1
ATOM 1552 N N . SER A 1 209 ? -6.943 -7.424 14.749 1.00 53.72 209 SER A N 1
ATOM 1553 C CA . SER A 1 209 ? -7.513 -7.828 13.454 1.00 53.72 209 SER A CA 1
ATOM 1554 C C . SER A 1 209 ? -8.936 -7.293 13.238 1.00 53.72 209 SER A C 1
ATOM 1556 O O . SER A 1 209 ? -9.317 -6.936 12.122 1.00 53.72 209 SER A O 1
ATOM 1558 N N . LEU A 1 210 ? -9.710 -7.168 14.322 1.00 61.41 210 LEU A N 1
ATOM 1559 C CA . LEU A 1 210 ? -11.064 -6.624 14.292 1.00 61.41 210 LEU A CA 1
ATOM 1560 C C . LEU A 1 210 ? -11.052 -5.101 14.102 1.00 61.41 210 LEU A C 1
ATOM 1562 O O . LEU A 1 210 ? -11.955 -4.551 13.479 1.00 61.41 210 LEU A O 1
ATOM 1566 N N . HIS A 1 211 ? -10.003 -4.417 14.568 1.00 56.75 211 HIS A N 1
ATOM 1567 C CA . HIS A 1 211 ? -9.774 -3.001 14.282 1.00 56.75 211 HIS A CA 1
ATOM 1568 C C . HIS A 1 211 ? -9.636 -2.729 12.784 1.00 56.75 211 HIS A C 1
ATOM 1570 O O . HIS A 1 211 ? -10.223 -1.780 12.269 1.00 56.75 211 HIS A O 1
ATOM 1576 N N . PHE A 1 212 ? -8.952 -3.610 12.064 1.00 52.47 212 PHE A N 1
ATOM 1577 C CA . PHE A 1 212 ? -8.775 -3.460 10.626 1.00 52.47 212 PHE A CA 1
ATOM 1578 C C . PHE A 1 212 ? -10.028 -3.806 9.807 1.00 52.47 212 PHE A C 1
ATOM 1580 O O . PHE A 1 212 ? -10.240 -3.221 8.745 1.00 52.47 212 PHE A O 1
ATOM 1587 N N . SER A 1 213 ? -10.901 -4.694 10.299 1.00 56.81 213 SER A N 1
ATOM 1588 C CA . SER A 1 213 ? -12.162 -5.036 9.624 1.00 56.81 213 SER A CA 1
ATOM 1589 C C . SER A 1 213 ? -13.335 -4.146 10.057 1.00 56.81 213 SER A C 1
ATOM 1591 O O . SER A 1 213 ? -13.900 -3.408 9.245 1.00 56.81 213 SER A O 1
ATOM 1593 N N . LEU A 1 214 ? -13.684 -4.166 11.345 1.00 61.91 214 LEU A N 1
ATOM 1594 C CA . LEU A 1 214 ? -14.813 -3.440 11.930 1.00 61.91 214 LEU A CA 1
ATOM 1595 C C . LEU A 1 214 ? -14.493 -1.958 12.165 1.00 61.91 214 LEU A C 1
ATOM 1597 O O . LEU A 1 214 ? -15.390 -1.119 12.100 1.00 61.91 214 LEU A O 1
ATOM 1601 N N . GLY A 1 215 ? -13.222 -1.599 12.370 1.00 58.75 215 GLY A N 1
ATOM 1602 C CA . GLY A 1 215 ? -12.837 -0.202 12.585 1.00 58.75 215 GLY A CA 1
ATOM 1603 C C . GLY A 1 215 ? -13.103 0.671 11.362 1.00 58.75 215 GLY A C 1
ATOM 1604 O O . GLY A 1 215 ? -13.570 1.796 11.509 1.00 58.75 215 GLY A O 1
ATOM 1605 N N . GLY A 1 216 ? -12.943 0.133 10.149 1.00 58.97 216 GLY A N 1
ATOM 1606 C CA . GLY A 1 216 ? -13.315 0.828 8.914 1.00 58.97 216 GLY A CA 1
ATOM 1607 C C . GLY A 1 216 ? -14.819 1.102 8.782 1.00 58.97 216 GLY A C 1
ATOM 1608 O O . GLY A 1 216 ? -15.201 2.125 8.212 1.00 58.97 216 GLY A O 1
ATOM 1609 N N . TYR A 1 217 ? -15.669 0.221 9.318 1.00 62.19 217 TYR A N 1
ATOM 1610 C CA . TYR A 1 217 ? -17.120 0.423 9.379 1.00 62.19 217 TYR A CA 1
ATOM 1611 C C . TYR A 1 217 ? -17.479 1.495 10.414 1.00 62.19 217 TYR A C 1
ATOM 1613 O O . TYR A 1 217 ? -18.141 2.476 10.082 1.00 62.19 217 TYR A O 1
ATOM 1621 N N . ILE A 1 218 ? -16.955 1.362 11.635 1.00 66.31 218 ILE A N 1
ATOM 1622 C CA . ILE A 1 218 ? -17.136 2.322 12.736 1.00 66.31 218 ILE A CA 1
ATOM 1623 C C . ILE A 1 218 ? -16.731 3.730 12.287 1.00 66.31 218 ILE A C 1
ATOM 1625 O O . ILE A 1 218 ? -17.474 4.689 12.468 1.00 66.31 218 ILE A O 1
ATOM 1629 N N . ASN A 1 219 ? -15.586 3.849 11.621 1.00 63.75 219 ASN A N 1
ATOM 1630 C CA . ASN A 1 219 ? -15.070 5.117 11.125 1.00 63.75 219 ASN A CA 1
ATOM 1631 C C . ASN A 1 219 ? -15.970 5.786 10.077 1.00 63.75 219 ASN A C 1
ATOM 1633 O O . ASN A 1 219 ? -16.083 7.010 10.077 1.00 63.75 219 ASN A O 1
ATOM 1637 N N . ARG A 1 220 ? -16.604 4.999 9.195 1.00 60.91 220 ARG A N 1
ATOM 1638 C CA . ARG A 1 220 ? -17.506 5.503 8.145 1.00 60.91 220 ARG A CA 1
ATOM 1639 C C . ARG A 1 220 ? -18.895 5.857 8.659 1.00 60.91 220 ARG A C 1
ATOM 1641 O O . ARG A 1 220 ? -19.507 6.767 8.122 1.00 60.91 220 ARG A O 1
ATOM 1648 N N . HIS A 1 221 ? -19.399 5.120 9.643 1.00 62.22 221 HIS A N 1
ATOM 1649 C CA . HIS A 1 221 ? -20.766 5.290 10.129 1.00 62.22 221 HIS A CA 1
ATOM 1650 C C . HIS A 1 221 ? -20.863 6.226 11.339 1.00 62.22 221 HIS A C 1
ATOM 1652 O O . HIS A 1 221 ? -21.934 6.774 11.590 1.00 62.22 221 HIS A 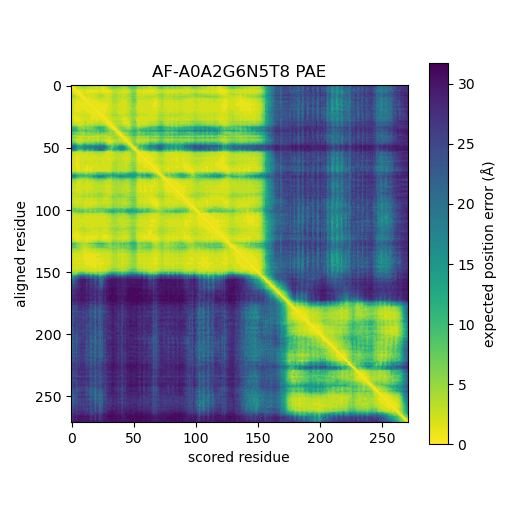O 1
ATOM 1658 N N . PHE A 1 222 ? -19.777 6.419 12.100 1.00 65.25 222 PHE A N 1
ATOM 1659 C CA . PHE A 1 222 ? -19.790 7.233 13.326 1.00 65.25 222 PHE A CA 1
ATOM 1660 C C . PHE A 1 222 ? -19.134 8.612 13.169 1.00 65.25 222 PHE A C 1
ATOM 1662 O O . PHE A 1 222 ? -19.012 9.332 14.163 1.00 65.25 222 PHE A O 1
ATOM 1669 N N . ASP A 1 223 ? -18.723 8.986 11.949 1.00 62.00 223 ASP A N 1
ATOM 1670 C CA . ASP A 1 223 ? -18.115 10.286 11.615 1.00 62.00 223 ASP A CA 1
ATOM 1671 C C . ASP A 1 223 ? -16.971 10.693 12.565 1.00 62.00 223 ASP A C 1
ATOM 1673 O O . ASP A 1 223 ? -16.796 11.863 12.934 1.00 62.00 223 ASP A O 1
ATOM 1677 N N . LEU A 1 224 ? -16.164 9.702 12.968 1.00 58.47 224 LEU A N 1
ATOM 1678 C CA . LEU A 1 224 ? -15.066 9.870 13.929 1.00 58.47 224 LEU A CA 1
ATOM 1679 C C . LEU A 1 224 ? -13.972 10.823 13.425 1.00 58.47 224 LEU A C 1
ATOM 1681 O O . LEU A 1 224 ? -13.237 11.387 14.231 1.00 58.47 224 LEU A O 1
ATOM 1685 N N . PHE A 1 225 ? -13.874 11.027 12.109 1.00 48.19 225 PHE A N 1
ATOM 1686 C CA . PHE A 1 225 ? -12.844 11.856 11.480 1.00 48.19 225 PHE A CA 1
ATOM 1687 C C . PHE A 1 225 ? -13.287 13.282 11.134 1.00 48.19 225 PHE A C 1
ATOM 1689 O O . PHE A 1 225 ? -12.430 14.112 10.841 1.00 48.19 225 PHE A O 1
ATOM 1696 N N . THR A 1 226 ? -14.588 13.583 11.150 1.00 43.75 226 THR A N 1
ATOM 1697 C CA . THR A 1 226 ? -15.112 14.827 10.555 1.00 43.75 226 THR A CA 1
ATOM 1698 C C . THR A 1 226 ? -15.864 15.715 11.539 1.00 43.75 226 THR A C 1
ATOM 1700 O O . THR A 1 226 ? -15.749 16.936 11.442 1.00 43.75 226 THR A O 1
ATOM 1703 N N . THR A 1 227 ? -16.623 15.147 12.485 1.00 43.50 227 THR A N 1
ATOM 1704 C CA . THR A 1 227 ? -17.634 15.957 13.200 1.00 43.50 227 THR A CA 1
ATOM 1705 C C . THR A 1 227 ? -17.933 15.514 14.634 1.00 43.50 227 THR A C 1
ATOM 1707 O O . THR A 1 227 ? -18.400 16.323 15.438 1.00 43.50 227 THR A O 1
ATOM 1710 N N . ASN A 1 228 ? -17.659 14.260 15.005 1.00 55.09 228 ASN A N 1
ATOM 1711 C CA . ASN A 1 228 ? -18.194 13.691 16.243 1.00 55.09 228 ASN A CA 1
ATOM 1712 C C . ASN A 1 228 ? -17.254 13.863 17.457 1.00 55.09 228 ASN A C 1
ATOM 1714 O O . ASN A 1 228 ? -16.627 12.923 17.953 1.00 55.09 228 ASN A O 1
ATOM 1718 N N . THR A 1 229 ? -17.135 15.107 17.935 1.00 61.19 229 THR A N 1
ATOM 1719 C CA . THR A 1 229 ? -16.239 15.464 19.056 1.00 61.19 229 THR A CA 1
ATOM 1720 C C . THR A 1 229 ? -16.669 14.888 20.410 1.00 61.19 229 THR A C 1
ATOM 1722 O O . THR A 1 229 ? -15.825 14.748 21.299 1.00 61.19 229 THR A O 1
ATOM 1725 N N . ASP A 1 230 ? -17.943 14.525 20.576 1.00 68.00 230 ASP A N 1
ATOM 1726 C CA . ASP A 1 230 ? -18.479 13.991 21.831 1.00 68.00 230 ASP A CA 1
ATOM 1727 C C . ASP A 1 230 ? -18.153 12.502 22.008 1.00 68.00 230 ASP A C 1
ATOM 1729 O O . ASP A 1 230 ? -17.637 12.120 23.063 1.00 68.00 230 ASP A O 1
ATOM 1733 N N . LEU A 1 231 ? -18.305 11.690 20.953 1.00 66.81 231 LEU A N 1
ATOM 1734 C CA . LEU A 1 231 ? -17.926 10.273 20.971 1.00 66.81 231 LEU A CA 1
ATOM 1735 C C . LEU A 1 231 ? -16.412 10.101 21.181 1.00 66.81 231 LEU A C 1
ATOM 1737 O O . LEU A 1 231 ? -15.976 9.260 21.967 1.00 66.81 231 LEU A O 1
ATOM 1741 N N . LEU A 1 232 ? -15.601 10.965 20.561 1.00 66.81 232 LEU A N 1
ATOM 1742 C CA . LEU A 1 232 ? -14.155 11.040 20.800 1.00 66.81 232 LEU A CA 1
ATOM 1743 C C . LEU A 1 232 ? -13.817 11.395 22.253 1.00 66.81 232 LEU A C 1
ATOM 1745 O O . LEU A 1 232 ? -12.893 10.825 22.836 1.00 66.81 232 LEU A O 1
ATOM 1749 N N . ARG A 1 233 ? -14.558 12.329 22.860 1.00 69.38 233 ARG A N 1
ATOM 1750 C CA . ARG A 1 233 ? -14.354 12.739 24.257 1.00 69.38 233 ARG A CA 1
ATOM 1751 C C . ARG A 1 233 ? -14.709 11.614 25.228 1.00 69.38 233 ARG A C 1
ATOM 1753 O O . ARG A 1 233 ? -13.996 11.426 26.213 1.00 69.38 233 ARG A O 1
ATOM 1760 N N . GLU A 1 234 ? -15.766 10.860 24.947 1.00 71.38 234 GLU A N 1
ATOM 1761 C CA . GLU A 1 234 ? -16.120 9.656 25.703 1.00 71.38 234 GLU A CA 1
ATOM 1762 C C . GLU A 1 234 ? -15.066 8.558 25.549 1.00 71.38 234 GLU A C 1
ATOM 1764 O O . GLU A 1 234 ? -14.611 8.015 26.555 1.00 71.38 234 GLU A O 1
ATOM 1769 N N . CYS A 1 235 ? -14.589 8.299 24.327 1.00 69.12 235 CYS A N 1
ATOM 1770 C CA . CYS A 1 235 ? -13.520 7.327 24.090 1.00 69.12 235 CYS A CA 1
ATOM 1771 C C . CYS A 1 235 ? -12.237 7.691 24.855 1.00 69.12 235 CYS A C 1
ATOM 1773 O O . CYS A 1 235 ? -11.608 6.810 25.434 1.00 69.12 235 CYS A O 1
ATOM 1775 N N . ARG A 1 236 ? -11.881 8.983 24.934 1.00 73.94 236 ARG A N 1
ATOM 1776 C CA . ARG A 1 236 ? -10.736 9.482 25.728 1.00 73.94 236 ARG A CA 1
ATOM 1777 C C . ARG A 1 236 ? -10.908 9.265 27.228 1.00 73.94 236 ARG A C 1
ATOM 1779 O O . ARG A 1 236 ? -9.954 8.898 27.909 1.00 73.94 236 ARG A O 1
ATOM 1786 N N . LYS A 1 237 ? -12.115 9.498 27.756 1.00 76.12 237 LYS A N 1
ATOM 1787 C CA . LYS A 1 237 ? -12.421 9.239 29.172 1.00 76.12 237 LYS A CA 1
ATOM 1788 C C . LYS A 1 237 ? -12.351 7.751 29.491 1.00 76.12 237 LYS A C 1
ATOM 1790 O O . LYS A 1 237 ? -11.813 7.384 30.527 1.00 76.12 237 LYS A O 1
ATOM 1795 N N . TRP A 1 238 ? -12.882 6.917 28.602 1.00 69.81 238 TRP A N 1
ATOM 1796 C CA . TRP A 1 238 ? -12.957 5.475 28.804 1.00 69.81 238 TRP A CA 1
ATOM 1797 C C . TRP A 1 238 ? -11.588 4.795 28.674 1.00 69.81 238 TRP A C 1
ATOM 1799 O O . TRP A 1 238 ? -11.249 3.936 29.480 1.00 69.81 238 TRP A O 1
ATOM 1809 N N . SER A 1 239 ? -10.759 5.219 27.714 1.00 65.88 239 SER A N 1
ATOM 1810 C CA . SER A 1 239 ? -9.403 4.682 27.535 1.00 65.88 239 SER A CA 1
ATOM 1811 C C . SER A 1 239 ? -8.379 5.233 28.532 1.00 65.88 239 SER A C 1
ATOM 1813 O O . SER A 1 239 ? -7.262 4.723 28.605 1.00 65.88 239 SER A O 1
ATOM 1815 N N . GLY A 1 240 ? -8.719 6.301 29.263 1.00 68.75 240 GLY A N 1
ATOM 1816 C CA . GLY A 1 240 ? -7.780 7.037 30.109 1.00 68.75 240 GLY A CA 1
ATOM 1817 C C . GLY A 1 240 ? -6.697 7.786 29.322 1.00 68.75 240 GLY A C 1
ATOM 1818 O O . GLY A 1 240 ? -5.758 8.301 29.927 1.00 68.75 240 GLY A O 1
ATOM 1819 N N . GLN A 1 241 ? -6.804 7.861 27.989 1.00 64.94 241 GLN A N 1
ATOM 1820 C CA . GLN A 1 241 ? -5.833 8.537 27.133 1.00 64.94 241 GLN A CA 1
ATOM 1821 C C . GLN A 1 241 ? -6.355 9.911 26.683 1.00 64.94 241 GLN A C 1
ATOM 1823 O O . GLN A 1 241 ? -7.235 9.989 25.822 1.00 64.94 241 GLN A O 1
ATOM 1828 N N . PRO A 1 242 ? -5.793 11.023 27.195 1.00 56.47 242 PRO A N 1
ATOM 1829 C CA . PRO A 1 242 ? -6.262 12.370 26.859 1.00 56.47 242 PRO A CA 1
ATOM 1830 C C . PRO A 1 242 ? -5.990 12.773 25.397 1.00 56.47 242 PRO A C 1
ATOM 1832 O O . PRO A 1 242 ? -6.683 13.645 24.872 1.00 56.47 242 PRO A O 1
ATOM 1835 N N . HIS A 1 243 ? -5.040 12.112 24.723 1.00 58.81 243 HIS A N 1
ATOM 1836 C CA . HIS A 1 243 ? -4.621 12.395 23.343 1.00 58.81 243 HIS A CA 1
ATOM 1837 C C . HIS A 1 243 ? -4.988 11.286 22.344 1.00 58.81 243 HIS A C 1
ATOM 1839 O O . HIS A 1 243 ? -4.284 11.093 21.359 1.00 58.81 243 HIS A O 1
ATOM 1845 N N . LEU A 1 244 ? -6.089 10.563 22.578 1.00 60.91 244 LEU A N 1
ATOM 1846 C CA . LEU A 1 244 ? -6.562 9.535 21.647 1.00 60.91 244 LEU A CA 1
ATOM 1847 C C . LEU A 1 244 ? -6.845 10.141 20.260 1.00 60.91 244 LEU A C 1
ATOM 1849 O O . LEU A 1 244 ? -7.629 11.102 20.147 1.00 60.91 244 LEU A O 1
ATOM 1853 N N . LEU A 1 245 ? -6.199 9.582 19.233 1.00 58.44 245 LEU A N 1
ATOM 1854 C CA . LEU A 1 245 ? -6.393 9.962 17.838 1.00 58.44 245 LEU A CA 1
ATOM 1855 C C . LEU A 1 245 ? -7.708 9.372 17.299 1.00 58.44 245 LEU A C 1
ATOM 1857 O O . LEU A 1 245 ? -8.155 8.327 17.772 1.00 58.44 245 LEU A O 1
ATOM 1861 N N . PRO A 1 246 ? -8.327 9.999 16.283 1.00 55.12 246 PRO A N 1
ATOM 1862 C CA . PRO A 1 246 ? -9.522 9.462 15.631 1.00 55.12 246 PRO A CA 1
ATOM 1863 C C . PRO A 1 246 ? -9.367 8.038 15.091 1.00 55.12 246 PRO A C 1
ATOM 1865 O O . PRO A 1 246 ? -10.297 7.246 15.211 1.00 55.12 246 PRO A O 1
ATOM 1868 N N . GLY A 1 247 ? -8.179 7.692 14.580 1.00 54.88 247 GLY A N 1
ATOM 1869 C CA . GLY A 1 247 ? -7.864 6.327 14.151 1.00 54.88 247 GLY A CA 1
ATOM 1870 C C . GLY A 1 247 ? -7.959 5.319 15.296 1.00 54.88 247 GLY A C 1
ATOM 1871 O O . GLY A 1 247 ? -8.571 4.271 15.137 1.00 54.88 247 GLY A O 1
ATOM 1872 N N . ASP A 1 248 ? -7.478 5.680 16.485 1.00 61.94 248 ASP A N 1
ATOM 1873 C CA . ASP A 1 248 ? -7.461 4.799 17.658 1.00 61.94 248 ASP A CA 1
ATOM 1874 C C . ASP A 1 248 ? -8.819 4.727 18.378 1.00 61.94 248 ASP A C 1
ATOM 1876 O O . ASP A 1 248 ? -9.078 3.806 19.156 1.00 61.94 248 ASP A O 1
ATOM 1880 N N . ALA A 1 249 ? -9.729 5.671 18.109 1.00 69.25 249 ALA A N 1
ATOM 1881 C CA . ALA A 1 249 ? -11.067 5.688 18.700 1.00 69.25 249 ALA A CA 1
ATOM 1882 C C . ALA A 1 249 ? -11.886 4.450 18.314 1.00 69.25 249 ALA A C 1
ATOM 1884 O O . ALA A 1 249 ? -12.586 3.883 19.155 1.00 69.25 249 ALA A O 1
ATOM 1885 N N . ALA A 1 250 ? -11.737 3.960 17.081 1.00 68.31 250 ALA A N 1
ATOM 1886 C CA . ALA A 1 250 ? -12.387 2.725 16.663 1.00 68.31 250 ALA A CA 1
ATOM 1887 C C . ALA A 1 250 ? -11.871 1.502 17.440 1.00 68.31 250 ALA A C 1
ATOM 1889 O O . ALA A 1 250 ? -12.662 0.624 17.777 1.00 68.31 250 ALA A O 1
ATOM 1890 N N . ALA A 1 251 ? -10.581 1.450 17.794 1.00 67.69 251 ALA A N 1
ATOM 1891 C CA . ALA A 1 251 ? -10.035 0.372 18.624 1.00 67.69 251 ALA A CA 1
ATOM 1892 C C . ALA A 1 251 ? -10.646 0.380 20.034 1.00 67.69 251 ALA A C 1
ATOM 1894 O O . ALA A 1 251 ? -10.961 -0.676 20.584 1.00 67.69 251 ALA A O 1
ATOM 1895 N N . VAL A 1 252 ? -10.876 1.571 20.598 1.00 74.75 252 VAL A N 1
ATOM 1896 C CA . VAL A 1 252 ? -11.535 1.731 21.903 1.00 74.75 252 VAL A CA 1
ATOM 1897 C C . VAL A 1 252 ? -12.985 1.251 21.856 1.00 74.75 252 VAL 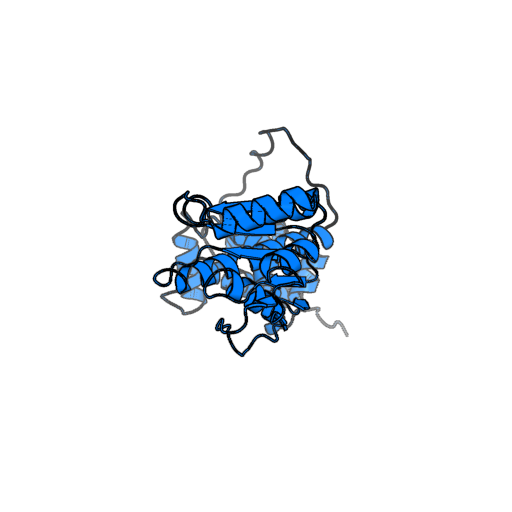A C 1
ATOM 1899 O O . VAL A 1 252 ? -13.405 0.501 22.735 1.00 74.75 252 VAL A O 1
ATOM 1902 N N . ILE A 1 253 ? -13.734 1.613 20.811 1.00 77.56 253 ILE A N 1
ATOM 1903 C CA . ILE A 1 253 ? -15.127 1.174 20.631 1.00 77.56 253 ILE A CA 1
ATOM 1904 C C . ILE A 1 253 ? -15.203 -0.347 20.465 1.00 77.56 253 ILE A C 1
ATOM 1906 O O . ILE A 1 253 ? -16.040 -0.995 21.090 1.00 77.56 253 ILE A O 1
ATOM 1910 N N . ILE A 1 254 ? -14.300 -0.933 19.678 1.00 73.62 254 ILE A N 1
ATOM 1911 C CA . ILE A 1 254 ? -14.224 -2.384 19.468 1.00 73.62 254 ILE A CA 1
ATOM 1912 C C . ILE A 1 254 ? -13.916 -3.118 20.769 1.00 73.62 254 ILE A C 1
ATOM 1914 O O . ILE A 1 254 ? -14.547 -4.129 21.077 1.00 73.62 254 ILE A O 1
ATOM 1918 N N . ARG A 1 255 ? -12.977 -2.597 21.560 1.00 75.50 255 ARG A N 1
ATOM 1919 C CA . ARG A 1 255 ? -12.640 -3.169 22.862 1.00 75.50 255 ARG A CA 1
ATOM 1920 C C . ARG A 1 255 ? -13.816 -3.092 23.835 1.00 75.50 255 ARG A C 1
ATOM 1922 O O . ARG A 1 255 ? -14.098 -4.072 24.518 1.00 75.50 255 ARG A O 1
ATOM 1929 N N . ALA A 1 256 ? -14.534 -1.973 23.858 1.00 81.12 256 ALA A N 1
ATOM 1930 C CA . ALA A 1 256 ? -15.715 -1.810 24.700 1.00 81.12 256 ALA A CA 1
ATOM 1931 C C . ALA A 1 256 ? -16.873 -2.736 24.270 1.00 81.12 256 ALA A C 1
ATOM 1933 O O . ALA A 1 256 ? -17.518 -3.353 25.120 1.00 81.12 256 ALA A O 1
ATOM 1934 N N . LEU A 1 257 ? -17.096 -2.902 22.960 1.00 81.50 257 LEU A N 1
ATOM 1935 C CA . LEU A 1 257 ? -18.035 -3.886 22.407 1.00 81.50 257 LEU A CA 1
ATOM 1936 C C . LEU A 1 257 ? -17.647 -5.310 22.829 1.00 81.50 257 LEU A C 1
ATOM 1938 O O . LEU A 1 257 ? -18.490 -6.066 23.305 1.00 81.50 257 LEU A O 1
ATOM 1942 N N . TRP A 1 258 ? -16.371 -5.674 22.703 1.00 79.12 258 TRP A N 1
ATOM 1943 C CA . TRP A 1 258 ? -15.865 -6.990 23.090 1.00 79.12 258 TRP A CA 1
ATOM 1944 C C . TRP A 1 258 ? -16.085 -7.297 24.576 1.00 79.12 258 TRP A C 1
ATOM 1946 O O . TRP A 1 258 ? -16.589 -8.369 24.920 1.00 79.12 258 TRP A O 1
ATOM 1956 N N . GLU A 1 259 ? -15.773 -6.353 25.467 1.00 81.12 259 GLU A N 1
ATOM 1957 C CA . GLU A 1 259 ? -15.999 -6.513 26.907 1.00 81.12 259 GLU A CA 1
ATOM 1958 C C . GLU A 1 259 ? -17.487 -6.702 27.234 1.00 81.12 259 GLU A C 1
ATOM 1960 O O . GLU A 1 259 ? -17.842 -7.574 28.036 1.00 81.12 259 GLU A O 1
ATOM 1965 N N . ARG A 1 260 ? -18.372 -5.950 26.570 1.00 81.00 260 ARG A N 1
ATOM 1966 C CA . ARG A 1 260 ? -19.826 -6.060 26.754 1.00 81.00 260 ARG A CA 1
ATOM 1967 C C . ARG A 1 260 ? -20.390 -7.374 26.212 1.00 81.00 260 ARG A C 1
ATOM 1969 O O . ARG A 1 260 ? -21.207 -8.018 26.880 1.00 81.00 260 ARG A O 1
ATOM 1976 N N . LEU A 1 261 ? -19.919 -7.823 25.050 1.00 79.19 261 LEU A N 1
ATOM 1977 C CA . LEU A 1 261 ? -20.296 -9.112 24.475 1.00 79.19 261 LEU A CA 1
ATOM 1978 C C . LEU A 1 261 ? -19.793 -10.277 25.336 1.00 79.19 261 LEU A C 1
ATOM 1980 O O . LEU A 1 261 ? -20.533 -11.232 25.541 1.00 79.19 261 LEU A O 1
ATOM 1984 N N . ARG A 1 262 ? -18.604 -10.194 25.949 1.00 78.69 262 ARG A N 1
ATOM 1985 C CA . ARG A 1 262 ? -18.131 -11.212 26.911 1.00 78.69 262 ARG A CA 1
ATOM 1986 C C . ARG A 1 262 ? -18.995 -11.313 28.163 1.00 78.69 262 ARG A C 1
ATOM 1988 O O . ARG A 1 262 ? -19.133 -12.400 28.722 1.00 78.69 262 ARG A O 1
ATOM 1995 N N . GLN A 1 263 ? -19.563 -10.201 28.620 1.00 76.81 263 GLN A N 1
ATOM 1996 C CA . GLN A 1 263 ? -20.486 -10.195 29.757 1.00 76.81 263 GLN A CA 1
ATOM 1997 C C . GLN A 1 263 ? -21.859 -10.763 29.372 1.00 76.81 263 GLN A C 1
ATOM 1999 O O . GLN A 1 263 ? -22.436 -11.528 30.141 1.00 76.81 263 GLN A O 1
ATOM 2004 N N . SER A 1 264 ? -22.344 -10.445 28.170 1.00 69.81 264 SER A N 1
ATOM 2005 C CA . SER A 1 264 ? -23.681 -10.825 27.690 1.00 69.81 264 SER A CA 1
ATOM 2006 C C . SER A 1 264 ? -23.745 -12.250 27.119 1.00 69.81 264 SER A C 1
ATOM 2008 O O . SER A 1 264 ? -24.747 -12.940 27.281 1.00 69.81 264 SER A O 1
ATOM 2010 N N . CYS A 1 265 ? -22.664 -12.721 26.492 1.00 58.62 265 CYS A N 1
ATOM 2011 C CA . CYS A 1 265 ? -22.535 -14.052 25.889 1.00 58.62 265 CYS A CA 1
ATOM 2012 C C . CYS A 1 265 ? -21.848 -15.073 26.810 1.00 58.62 265 CYS A C 1
ATOM 2014 O O . CYS A 1 265 ? -21.569 -16.194 26.383 1.00 58.62 265 CYS A O 1
ATOM 2016 N N . ARG A 1 266 ? -21.581 -14.730 28.080 1.00 50.00 266 ARG A N 1
ATOM 2017 C CA . ARG A 1 266 ? -21.092 -15.688 29.079 1.00 50.00 266 ARG A CA 1
ATOM 2018 C C . ARG A 1 266 ? -22.193 -16.707 29.374 1.00 50.00 266 ARG A C 1
ATOM 2020 O O . ARG A 1 266 ? -23.081 -16.480 30.194 1.00 50.00 266 ARG A O 1
ATOM 2027 N N . ILE A 1 267 ? -22.127 -17.837 28.676 1.00 47.78 267 ILE A N 1
ATOM 2028 C CA . ILE A 1 267 ? -22.974 -19.009 28.886 1.00 47.78 267 ILE A CA 1
ATOM 2029 C C . ILE A 1 267 ? -22.948 -19.359 30.381 1.00 47.78 267 ILE A C 1
ATOM 2031 O O . ILE A 1 267 ? -21.908 -19.722 30.935 1.00 47.78 267 ILE A O 1
ATOM 2035 N N . ARG A 1 268 ? -24.107 -19.242 31.044 1.00 39.50 268 ARG A N 1
ATOM 2036 C CA . ARG A 1 268 ? -24.362 -19.910 32.323 1.00 39.50 268 ARG A CA 1
ATOM 2037 C C . ARG A 1 268 ? -24.164 -21.402 32.083 1.00 39.50 268 ARG A C 1
ATOM 2039 O O . ARG A 1 268 ? -24.947 -22.008 31.359 1.00 39.50 268 ARG A O 1
ATOM 2046 N N . ILE A 1 269 ? -23.137 -21.986 32.694 1.00 38.00 269 ILE A N 1
ATOM 2047 C CA . ILE A 1 269 ? -23.039 -23.439 32.829 1.00 38.00 269 ILE A CA 1
ATOM 2048 C C . ILE A 1 269 ? -24.223 -23.859 33.707 1.00 38.00 269 ILE A C 1
ATOM 2050 O O . ILE A 1 269 ? -24.207 -23.647 34.919 1.00 38.00 269 ILE A O 1
ATOM 2054 N N . ILE A 1 270 ? -25.283 -24.373 33.086 1.00 38.09 270 ILE A N 1
ATOM 2055 C CA . ILE A 1 270 ? -26.362 -25.057 33.795 1.00 38.09 270 ILE A CA 1
ATOM 2056 C C . ILE A 1 270 ? -25.848 -26.477 34.041 1.00 38.09 270 ILE A C 1
ATOM 2058 O O . ILE A 1 270 ? -25.525 -27.187 33.090 1.00 38.09 270 ILE A O 1
ATOM 2062 N N . LYS A 1 271 ? -25.672 -26.811 35.322 1.00 33.88 271 LYS A N 1
ATOM 2063 C CA . LYS A 1 271 ? -25.360 -28.160 35.807 1.00 33.88 271 LYS A CA 1
ATOM 2064 C C . LYS A 1 271 ? -26.523 -29.112 35.566 1.00 33.88 271 LYS A C 1
ATOM 2066 O O . LYS A 1 271 ? -27.675 -28.649 35.718 1.00 33.88 271 LYS A O 1
#

Sequence (271 aa):
MIDAFISNGTPGAGAAALDVAVKLGLDYTGWIAAGQTADERFSLEIVTDVQAGSPIERAVEAADGCLFFVFGGRTCLRCETVKRIAGRHGRPSMILDLEQDSGFSASRKIAAWIVSHHVQKPYVDGDDDPDRSASVFRAVCDILEVTFFLFSIGNGLGASLPSGGDEAYLTRSATVPTTLPNAIDHLEAELSLKDRTTIANMEADALVSLHFSLGGYINRHFDLFTTNTDLLRECRKWSGQPHLLPGDAAAVIIRALWERLRQSCRIRIIK

Nearest PDB structures (foldseek):
  3imk-assembly1_A  TM=8.665E-01  e=4.248E-11  Syntrophus aciditrophicus SB
  6y32-assembly3_E  TM=5.696E-01  e=5.439E-01  Homo sapiens
  6y32-assembly1_A  TM=5.825E-01  e=1.288E+00  Homo sapiens
  4c7o-assembly1_A  TM=6.082E-01  e=4.064E+00  Escherichia coli K-12
  1qzx-assembly2_B  TM=4.987E-01  e=3.049E+00  Saccharolobus solfataricus

Secondary structure (DSSP, 8-state):
---EEEE---TTHHHHHHHHHHHHT-EEE-EEETT----TTS-PEEE--GGG--HHHHHHHH-SEEEEEESTT---HHHHHHHHHHHHTT--EEEEETTTS-HHHHHHHHHHHHHHHT-SSEEEEE---TTTHHHHHHHHHHHHHHHHHHHHHHTTS------S--TT------PPP-SHHHHHHHHHHHS-HHHHHHHHT--TTTHHHHHHHHHHHHHHHTTTTTT-HHHHHHHHHHHS-TT--HHHHHHHHHHHHHHHHHHHS------

Mean predicted aligned error: 15.59 Å

Foldseek 3Di:
DAQEEEAQQDQFWRVLRVVLCVVVVHHYEFEYEPPDDHDPVDDYHYDDDPVVDDRLLVSLLPWQAEEEEEEDPDDDPSNVVNVVSCVVNVHHYDYYYPVVADLLRLLVVVLVVCVVSVTHYYHIYYDDDVVCSVVNSVSSNSNVLLNVLVVVLPVVDPDDDDDDDDPPPPDDDDPQDLALVSLLVVVVVPDDPVRLLVLLPDDPVCLVVVLSHVVVVSCVRNVLPHDRVRLVVNLCVQVVNVPDDSSCSSSSSSVVSNVVSNVVVVDDPDD

pLDDT: mean 73.46, std 18.1, range [26.84, 97.62]

Radius of gyration: 21.68 Å; Cα contacts (8 Å, |Δi|>4): 384; chains: 1; bounding box: 59×46×60 Å

Solvent-accessible surface area (backbone atoms only — not comparable to full-atom values): 15146 Å² total; per-residue (Å²): 110,73,54,32,36,31,28,55,32,38,72,11,32,9,33,19,45,53,51,46,19,62,74,72,72,37,45,68,46,33,34,32,50,72,90,64,82,52,61,84,91,55,88,59,47,70,48,80,54,83,88,76,50,54,38,65,54,54,41,51,70,75,22,47,19,39,40,36,42,32,63,77,87,54,82,50,74,66,53,55,48,52,51,51,51,23,58,74,71,73,29,55,71,48,79,45,38,65,75,81,38,52,54,67,59,44,15,53,51,52,41,53,48,32,65,78,63,68,26,30,30,37,21,34,36,46,58,87,44,85,94,43,18,71,61,42,18,52,51,43,33,56,19,51,51,52,21,52,41,57,50,54,50,63,76,71,51,92,68,90,77,86,83,75,90,73,97,75,78,87,76,76,93,71,80,66,44,56,40,62,68,51,44,38,54,52,49,55,72,73,46,49,77,65,55,49,52,52,52,36,69,53,57,81,75,57,47,60,61,43,34,61,59,52,22,59,51,47,44,69,64,40,38,48,84,79,73,38,66,54,30,53,51,44,43,22,63,74,70,70,35,91,80,68,47,57,79,53,44,32,46,51,51,52,50,52,38,37,57,50,33,39,66,72,66,55,74,77,84,79,127